Protein 4E73 (pdb70)

Structure (mmCIF, N/CA/C/O backbone):
data_4E73
#
_entry.id   4E73
#
_cell.length_a   62.901
_cell.length_b   79.840
_cell.length_c   85.524
_cell.angle_alpha   90.00
_cell.angle_beta   90.00
_cell.angle_gamma   90.00
#
_symmetry.space_group_name_H-M   'P 21 21 21'
#
loop_
_entity.id
_entity.type
_entity.pdbx_description
1 polymer 'Mitogen-activated protein kinase 8'
2 polymer 'C-Jun-amino-terminal kinase-interacting protein 1'
3 non-polymer 'methyl 3-(4-{[(1R,2S,3S,5S,7s)-5-aminotricyclo[3.3.1.1~3,7~]dec-2-yl]carbamoyl}benzyl)-4-oxo-1-phenyl-1,4-dihydro-1,8-naphthyridine-2-carboxylate'
4 water water
#
loop_
_atom_site.group_PDB
_atom_site.id
_atom_site.type_symbol
_atom_site.label_atom_id
_atom_site.label_alt_id
_atom_site.label_comp_id
_atom_site.label_asym_id
_atom_site.label_entity_id
_atom_site.label_seq_id
_atom_site.pdbx_PDB_ins_code
_atom_site.Cartn_x
_atom_site.Cartn_y
_atom_site.Cartn_z
_atom_site.occupancy
_atom_site.B_iso_or_equiv
_atom_site.auth_seq_id
_atom_site.auth_comp_id
_atom_site.auth_asym_id
_atom_site.auth_atom_id
_atom_site.pdbx_PDB_model_num
ATOM 1 N N . ASN A 1 8 ? 27.694 4.547 11.802 1.00 65.73 8 ASN A N 1
ATOM 2 C CA . ASN A 1 8 ? 27.860 4.240 10.352 1.00 65.39 8 ASN A CA 1
ATOM 3 C C . ASN A 1 8 ? 26.789 3.271 9.855 1.00 62.96 8 ASN A C 1
ATOM 4 O O . ASN A 1 8 ? 26.251 3.438 8.763 1.00 62.54 8 ASN A O 1
ATOM 9 N N . ASN A 1 9 ? 26.488 2.257 10.658 1.00 59.25 9 ASN A N 1
ATOM 10 C CA . ASN A 1 9 ? 25.441 1.299 10.319 1.00 57.30 9 ASN A CA 1
ATOM 11 C C . ASN A 1 9 ? 24.045 1.867 10.590 1.00 54.72 9 ASN A C 1
ATOM 12 O O . ASN A 1 9 ? 23.044 1.340 10.102 1.00 54.51 9 ASN A O 1
ATOM 17 N N . PHE A 1 10 ? 23.993 2.940 11.375 1.00 51.23 10 PHE A N 1
ATOM 18 C CA . PHE A 1 10 ? 22.737 3.567 11.756 1.00 49.09 10 PHE A CA 1
ATOM 19 C C . PHE A 1 10 ? 22.564 4.958 11.145 1.00 47.86 10 PHE A C 1
ATOM 20 O O . PHE A 1 10 ? 23.539 5.630 10.820 1.00 49.36 10 PHE A O 1
ATOM 28 N N . TYR A 1 11 ? 21.314 5.383 10.990 1.00 46.16 11 TYR A N 1
ATOM 29 C CA . TYR A 1 11 ? 21.008 6.777 10.700 1.00 42.83 11 TYR A CA 1
ATOM 30 C C . TYR A 1 11 ? 19.732 7.227 11.435 1.00 44.52 11 TYR A C 1
ATOM 31 O O . TYR A 1 11 ? 18.944 6.400 11.911 1.00 44.24 11 TYR A O 1
ATOM 40 N N . SER A 1 12 ? 19.539 8.542 11.525 1.00 44.56 12 SER A N 1
ATOM 41 C CA . SER A 1 12 ? 18.430 9.115 12.276 1.00 43.15 12 SER A CA 1
ATOM 42 C C . SER A 1 12 ? 17.389 9.770 11.381 1.00 43.06 12 SER A C 1
ATOM 43 O O . SER A 1 12 ? 17.713 10.399 10.382 1.00 43.35 12 SER A O 1
ATOM 46 N N . VAL A 1 13 ? 16.126 9.619 11.751 1.00 42.23 13 VAL A N 1
ATOM 47 C CA . VAL A 1 13 ? 15.058 10.370 11.120 1.00 40.39 13 VAL A CA 1
ATOM 48 C C . VAL A 1 13 ? 14.065 10.834 12.187 1.00 39.84 13 VAL A C 1
ATOM 49 O O . VAL A 1 13 ? 13.743 10.084 13.110 1.00 38.84 13 VAL A O 1
ATOM 53 N N . GLU A 1 14 ? 13.605 12.080 12.065 1.00 38.42 14 GLU A N 1
ATOM 54 C CA . GLU A 1 14 ? 12.663 12.664 13.018 1.00 37.25 14 GLU A CA 1
ATOM 55 C C . GLU A 1 14 ? 11.245 12.246 12.666 1.00 35.62 14 GLU A C 1
ATOM 56 O O . GLU A 1 14 ? 10.803 12.437 11.545 1.00 37.02 14 GLU A O 1
ATOM 62 N N . ILE A 1 15 ? 10.539 11.664 13.627 1.00 34.27 15 ILE A N 1
ATOM 63 C CA . ILE A 1 15 ? 9.142 11.270 13.435 1.00 33.40 15 ILE A CA 1
ATOM 64 C C . ILE A 1 15 ? 8.301 12.026 14.476 1.00 33.22 15 ILE A C 1
ATOM 65 O O . ILE A 1 15 ? 8.261 11.641 15.640 1.00 33.81 15 ILE A O 1
ATOM 70 N N . GLY A 1 16 ? 7.646 13.110 14.068 1.00 34.11 16 GLY A N 1
ATOM 71 C CA . GLY A 1 16 ? 7.117 14.043 15.054 1.00 30.04 16 GLY A CA 1
ATOM 72 C C . GLY A 1 16 ? 8.215 14.483 16.013 1.00 30.61 16 GLY A C 1
ATOM 73 O O . GLY A 1 16 ? 9.323 14.827 15.592 1.00 31.40 16 GLY A O 1
ATOM 74 N N . ASP A 1 17 ? 7.931 14.448 17.307 1.00 29.34 17 ASP A N 1
ATOM 75 C CA . ASP A 1 17 ? 8.930 14.811 18.310 1.00 32.51 17 ASP A CA 1
ATOM 76 C C . ASP A 1 17 ? 9.923 13.707 18.629 1.00 34.95 17 ASP A C 1
ATOM 77 O O . ASP A 1 17 ? 10.823 13.883 19.455 1.00 37.31 17 ASP A O 1
ATOM 82 N N . SER A 1 18 ? 9.764 12.565 17.975 1.00 35.87 18 SER A N 1
ATOM 83 C CA . SER A 1 18 ? 10.613 11.423 18.270 1.00 39.50 18 SER A CA 1
ATOM 84 C C . SER A 1 18 ? 11.735 11.246 17.231 1.00 38.15 18 SER A C 1
ATOM 85 O O . SER A 1 18 ? 11.516 11.396 16.029 1.00 40.24 18 SER A O 1
ATOM 88 N N . THR A 1 19 ? 12.933 10.928 17.698 1.00 37.65 19 THR A N 1
ATOM 89 C CA . THR A 1 19 ? 14.043 10.633 16.798 1.00 36.28 19 THR A CA 1
ATOM 90 C C . THR A 1 19 ? 14.214 9.117 16.656 1.00 35.73 19 THR A C 1
ATOM 91 O O . THR A 1 19 ? 14.522 8.425 17.619 1.00 35.37 19 THR A O 1
ATOM 95 N N . PHE A 1 20 ? 13.995 8.601 15.452 1.00 35.27 20 PHE A N 1
ATOM 96 C CA . PHE A 1 20 ? 14.257 7.193 15.177 1.00 34.44 20 PHE A CA 1
ATOM 97 C C . PHE A 1 20 ? 15.690 7.003 14.660 1.00 34.81 20 PHE A C 1
ATOM 98 O O . PHE A 1 20 ? 16.058 7.534 13.617 1.00 34.47 20 PHE A O 1
ATOM 106 N N . THR A 1 21 ? 16.489 6.243 15.395 1.00 34.70 21 THR A N 1
ATOM 107 C CA . THR A 1 21 ? 17.843 5.922 14.952 1.00 35.08 21 THR A CA 1
ATOM 108 C C . THR A 1 21 ? 17.910 4.430 14.644 1.00 34.72 21 THR A C 1
ATOM 109 O O . THR A 1 21 ? 17.936 3.605 15.553 1.00 32.35 21 THR A O 1
ATOM 113 N N . VAL A 1 22 ? 17.924 4.092 13.359 1.00 34.49 22 VAL A N 1
ATOM 114 C CA . VAL A 1 22 ? 17.754 2.706 12.941 1.00 35.98 22 VAL A CA 1
ATOM 115 C C . VAL A 1 22 ? 18.817 2.204 11.951 1.00 38.58 22 VAL A C 1
ATOM 116 O O . VAL A 1 22 ? 19.522 2.991 11.314 1.00 42.15 22 VAL A O 1
ATOM 120 N N . LEU A 1 23 ? 18.914 0.887 11.823 1.00 38.64 23 LEU A N 1
ATOM 121 C CA . LEU A 1 23 ? 19.824 0.266 10.861 1.00 40.37 23 LEU A CA 1
ATOM 122 C C . LEU A 1 23 ? 19.491 0.739 9.458 1.00 39.43 23 LEU A C 1
ATOM 123 O O . LEU A 1 23 ? 18.316 0.875 9.097 1.00 40.35 23 LEU A O 1
ATOM 128 N N . LYS A 1 24 ? 20.526 0.977 8.661 1.00 39.07 24 LYS A N 1
ATOM 129 C CA . LYS A 1 24 ? 20.344 1.550 7.329 1.00 39.93 24 LYS A CA 1
ATOM 130 C C . LYS A 1 24 ? 19.424 0.756 6.412 1.00 36.00 24 LYS A C 1
ATOM 131 O O . LYS A 1 24 ? 18.817 1.319 5.510 1.00 40.08 24 LYS A O 1
ATOM 137 N N . ARG A 1 25 ? 19.297 -0.543 6.641 1.00 35.78 25 ARG A N 1
ATOM 138 C CA . ARG A 1 25 ? 18.361 -1.349 5.858 1.00 35.89 25 ARG A CA 1
ATOM 139 C C . ARG A 1 25 ? 16.921 -0.802 5.887 1.00 39.40 25 ARG A C 1
ATOM 140 O O . ARG A 1 25 ? 16.135 -1.050 4.965 1.00 41.62 25 ARG A O 1
ATOM 148 N N . TYR A 1 26 ? 16.562 -0.069 6.943 1.00 37.66 26 TYR A N 1
ATOM 149 C CA . TYR A 1 26 ? 15.188 0.418 7.055 1.00 36.86 26 TYR A CA 1
ATOM 150 C C . TYR A 1 26 ? 15.046 1.838 6.552 1.00 36.07 26 TYR A C 1
ATOM 151 O O . TYR A 1 26 ? 15.618 2.773 7.112 1.00 37.02 26 TYR A O 1
ATOM 160 N N . GLN A 1 27 ? 14.265 1.994 5.489 1.00 36.96 27 GLN A N 1
ATOM 161 C CA . GLN A 1 27 ? 14.237 3.244 4.746 1.00 36.20 27 GLN A CA 1
ATOM 162 C C . GLN A 1 27 ? 12.824 3.799 4.652 1.00 36.36 27 GLN A C 1
ATOM 163 O O . GLN A 1 27 ? 11.857 3.041 4.663 1.00 37.11 27 GLN A O 1
ATOM 169 N N . ASN A 1 28 ? 12.708 5.121 4.574 1.00 36.25 28 ASN A N 1
ATOM 170 C CA . ASN A 1 28 ? 11.423 5.755 4.308 1.00 38.94 28 ASN A CA 1
ATOM 171 C C . ASN A 1 28 ? 10.406 5.520 5.414 1.00 37.48 28 ASN A C 1
ATOM 172 O O . ASN A 1 28 ? 9.269 5.148 5.141 1.00 34.66 28 ASN A O 1
ATOM 177 N N .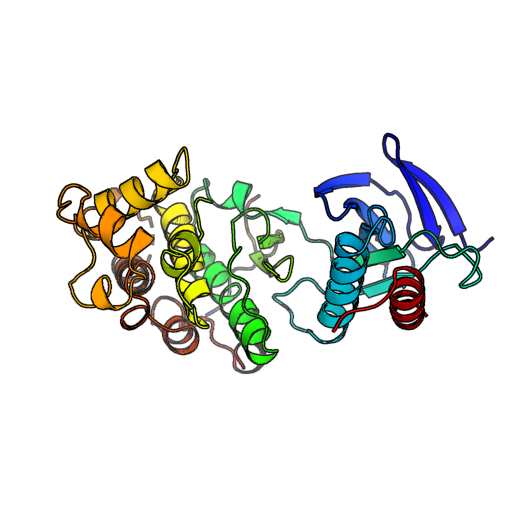 LEU A 1 29 ? 10.813 5.741 6.657 1.00 38.35 29 LEU A N 1
ATOM 178 C CA . LEU A 1 29 ? 9.904 5.549 7.772 1.00 38.79 29 LEU A CA 1
ATOM 179 C C . LEU A 1 29 ? 8.751 6.549 7.708 1.00 39.33 29 LEU A C 1
ATOM 180 O O . LEU A 1 29 ? 8.959 7.762 7.611 1.00 38.30 29 LEU A O 1
ATOM 185 N N . LYS A 1 30 ? 7.533 6.017 7.727 1.00 40.20 30 LYS A N 1
ATOM 186 C CA . LYS A 1 30 ? 6.329 6.823 7.890 1.00 40.63 30 LYS A CA 1
ATOM 187 C C . LYS A 1 30 ? 5.535 6.300 9.093 1.00 39.57 30 LYS A C 1
ATOM 188 O O . LYS A 1 30 ? 5.345 5.091 9.240 1.00 37.46 30 LYS A O 1
ATOM 194 N N . PRO A 1 31 ? 5.065 7.206 9.968 1.00 39.81 31 PRO A N 1
ATOM 195 C CA . PRO A 1 31 ? 4.287 6.792 11.144 1.00 40.67 31 PRO A CA 1
ATOM 196 C C . PRO A 1 31 ? 2.920 6.246 10.730 1.00 40.25 31 PRO A C 1
ATOM 197 O O . PRO A 1 31 ? 2.282 6.791 9.839 1.00 41.95 31 PRO A O 1
ATOM 201 N N . ILE A 1 32 ? 2.483 5.155 11.353 1.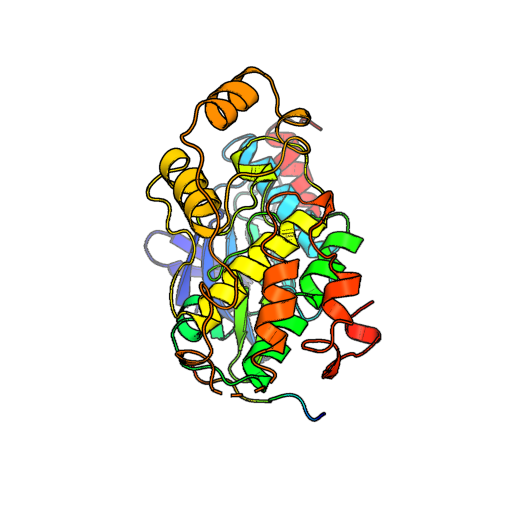00 41.76 32 ILE A N 1
ATOM 202 C CA . ILE A 1 32 ? 1.149 4.616 11.077 1.00 41.78 32 ILE A CA 1
ATOM 203 C C . ILE A 1 32 ? 0.264 4.630 12.315 1.00 44.01 32 ILE A C 1
ATOM 204 O O . ILE A 1 32 ? -0.959 4.534 12.217 1.00 45.69 32 ILE A O 1
ATOM 209 N N . GLY A 1 33 ? 0.880 4.740 13.483 1.00 44.94 33 GLY A N 1
ATOM 210 C CA . GLY A 1 33 ? 0.093 4.884 14.687 1.00 49.66 33 GLY A CA 1
ATOM 211 C C . GLY A 1 33 ? 0.957 4.968 15.922 1.00 53.20 33 GLY A C 1
ATOM 212 O O . GLY A 1 33 ? 2.190 4.941 15.832 1.00 52.37 33 GLY A O 1
ATOM 213 N N . SER A 1 34 ? 0.305 5.066 17.079 1.00 55.59 34 SER A N 1
ATOM 214 C CA . SER A 1 34 ? 1.004 5.096 18.355 1.00 59.78 34 SER A CA 1
ATOM 215 C C . SER A 1 34 ? 0.182 4.453 19.467 1.00 62.78 34 SER A C 1
ATOM 216 O O . SER A 1 34 ? -1.040 4.598 19.514 1.00 63.96 34 SER A O 1
ATOM 219 N N . GLY A 1 35 ? 0.866 3.728 20.348 1.00 64.88 35 GLY A N 1
ATOM 220 C CA . GLY A 1 35 ? 0.260 3.270 21.582 1.00 65.89 35 GLY A CA 1
ATOM 221 C C . GLY A 1 35 ? 1.108 3.746 22.742 1.00 68.43 35 GLY A C 1
ATOM 222 O O . GLY A 1 35 ? 2.058 4.503 22.544 1.00 70.00 35 GLY A O 1
ATOM 223 N N . ALA A 1 36 ? 0.783 3.310 23.954 1.00 69.03 36 ALA A N 1
ATOM 224 C CA . ALA A 1 36 ? 1.558 3.711 25.123 1.00 69.50 36 ALA A CA 1
ATOM 225 C C . ALA A 1 36 ? 2.824 2.862 25.216 1.00 69.61 36 ALA A C 1
ATOM 226 O O . ALA A 1 36 ? 3.728 3.154 26.004 1.00 68.20 36 ALA A O 1
ATOM 228 N N . GLN A 1 37 ? 2.879 1.806 24.409 1.00 68.94 37 GLN A N 1
ATOM 229 C CA . GLN A 1 37 ? 4.078 0.982 24.330 1.00 67.35 37 GLN A CA 1
ATOM 230 C C . GLN A 1 37 ? 5.123 1.688 23.482 1.00 63.79 37 GLN A C 1
ATOM 231 O O . GLN A 1 37 ? 6.316 1.401 23.599 1.00 62.62 37 GLN A O 1
ATOM 237 N N . GLY A 1 38 ? 4.665 2.614 22.639 1.00 59.33 38 GLY A N 1
ATOM 238 C CA . GLY A 1 38 ? 5.574 3.355 21.781 1.00 55.56 38 GLY A CA 1
ATOM 239 C C . GLY A 1 38 ? 5.037 3.726 20.406 1.00 52.82 38 GLY A C 1
ATOM 240 O O . GLY A 1 38 ? 3.864 3.499 20.084 1.00 53.87 38 GLY A O 1
ATOM 241 N N . ILE A 1 39 ? 5.908 4.307 19.586 1.00 50.42 39 ILE A N 1
ATOM 242 C CA . ILE A 1 39 ? 5.528 4.807 18.259 1.00 46.04 39 ILE A CA 1
ATOM 243 C C . ILE A 1 39 ? 5.847 3.768 17.189 1.00 41.43 39 ILE A C 1
ATOM 244 O O . ILE A 1 39 ? 6.837 3.042 17.299 1.00 43.00 39 ILE A O 1
ATOM 249 N N . VAL A 1 40 ? 4.998 3.682 16.171 1.00 38.49 40 VAL A N 1
ATOM 250 C CA . VAL A 1 40 ? 5.159 2.664 15.142 1.00 35.01 40 VAL A CA 1
ATOM 251 C C . VAL A 1 40 ? 5.189 3.278 13.739 1.00 34.73 40 VAL A C 1
ATOM 252 O O . VAL A 1 40 ? 4.270 4.008 13.349 1.00 33.87 40 VAL A O 1
ATOM 256 N N . CYS A 1 41 ? 6.253 2.970 12.996 1.00 30.95 41 CYS A N 1
ATOM 257 C CA . CYS A 1 41 ? 6.412 3.383 11.595 1.00 29.08 41 CYS A CA 1
ATOM 258 C C . CYS A 1 41 ? 6.365 2.189 10.626 1.00 30.07 41 CYS A C 1
ATOM 259 O O . CYS A 1 41 ? 6.834 1.096 10.940 1.00 30.27 41 CYS A O 1
ATOM 262 N N . ALA A 1 42 ? 5.831 2.406 9.430 1.00 31.61 42 ALA A N 1
ATOM 263 C CA . ALA A 1 42 ? 6.117 1.492 8.322 1.00 32.50 42 ALA A CA 1
ATOM 264 C C . ALA A 1 42 ? 7.453 1.915 7.735 1.00 32.60 42 ALA A C 1
ATOM 265 O O . ALA A 1 42 ? 7.747 3.112 7.643 1.00 35.12 42 ALA A O 1
ATOM 267 N N . ALA A 1 43 ? 8.266 0.934 7.368 1.00 32.75 43 ALA A N 1
ATOM 268 C CA . ALA A 1 43 ? 9.535 1.192 6.696 1.00 35.27 43 ALA A CA 1
ATOM 269 C C . ALA A 1 43 ? 9.697 0.157 5.590 1.00 36.45 43 ALA A C 1
ATOM 270 O O . ALA A 1 43 ? 9.084 -0.911 5.628 1.00 35.47 43 ALA A O 1
ATOM 272 N N . TYR A 1 44 ? 10.506 0.482 4.592 1.00 40.86 44 TYR A N 1
ATOM 273 C CA . TYR A 1 44 ? 10.896 -0.519 3.608 1.00 41.86 44 TYR A CA 1
ATOM 274 C C . TYR A 1 44 ? 12.205 -1.121 4.070 1.00 40.22 44 TYR A C 1
ATOM 275 O O . TYR A 1 44 ? 13.174 -0.402 4.321 1.00 40.84 44 TYR A O 1
ATOM 284 N N . ASP A 1 45 ? 12.227 -2.439 4.211 1.00 39.54 45 ASP A N 1
ATOM 285 C CA . ASP A 1 45 ? 13.450 -3.140 4.593 1.00 43.94 45 ASP A CA 1
ATOM 286 C C . ASP A 1 45 ? 14.173 -3.579 3.315 1.00 46.39 45 ASP A C 1
ATOM 287 O O . ASP A 1 45 ? 13.675 -4.438 2.588 1.00 46.24 45 ASP A O 1
ATOM 292 N N . ALA A 1 46 ? 15.339 -2.995 3.049 1.00 47.31 46 ALA A N 1
ATOM 293 C CA . ALA A 1 46 ? 16.030 -3.208 1.773 1.00 51.59 46 ALA A CA 1
ATOM 294 C C . ALA A 1 46 ? 16.570 -4.631 1.632 1.00 53.23 46 ALA A C 1
ATOM 295 O O . ALA A 1 46 ? 16.707 -5.140 0.517 1.00 54.07 46 ALA A O 1
ATOM 297 N N . ILE A 1 47 ? 16.871 -5.267 2.763 1.00 52.89 47 ILE A N 1
ATOM 298 C CA . ILE A 1 47 ? 17.422 -6.613 2.760 1.00 53.49 47 ILE A CA 1
ATOM 299 C C . ILE A 1 47 ? 16.375 -7.713 2.555 1.00 54.81 47 ILE A C 1
ATOM 300 O O . ILE A 1 47 ? 16.655 -8.721 1.913 1.00 57.67 47 ILE A O 1
ATOM 305 N N . LEU A 1 48 ? 15.176 -7.539 3.098 1.00 54.07 48 LEU A N 1
ATOM 306 C CA . LEU A 1 48 ? 14.113 -8.514 2.864 1.00 52.90 48 LEU A CA 1
ATOM 307 C C . LEU A 1 48 ? 13.259 -8.090 1.674 1.00 53.04 48 LEU A C 1
ATOM 308 O O . LEU A 1 48 ? 12.431 -8.857 1.188 1.00 54.53 48 LEU A O 1
ATOM 313 N N . GLU A 1 49 ? 13.449 -6.856 1.223 1.00 53.53 49 GLU A N 1
ATOM 314 C CA . GLU A 1 49 ? 12.710 -6.347 0.076 1.00 54.88 49 GLU A CA 1
ATOM 315 C C . GLU A 1 49 ? 11.206 -6.430 0.324 1.00 53.45 49 GLU A C 1
ATOM 316 O O . GLU A 1 49 ? 10.468 -7.060 -0.432 1.00 54.57 49 GLU A O 1
ATOM 322 N N . ARG A 1 50 ? 10.765 -5.785 1.398 1.00 51.11 50 ARG A N 1
ATOM 323 C CA . ARG A 1 50 ? 9.350 -5.707 1.749 1.00 47.73 50 ARG A CA 1
ATOM 324 C C . ARG A 1 50 ? 9.182 -4.673 2.858 1.00 43.86 50 ARG A C 1
ATOM 325 O O . ARG A 1 50 ? 10.155 -4.254 3.477 1.00 41.48 50 ARG A O 1
ATOM 333 N N . ASN A 1 51 ? 7.946 -4.254 3.091 1.00 43.14 51 ASN A N 1
ATOM 334 C CA . ASN A 1 51 ? 7.659 -3.272 4.121 1.00 42.14 51 ASN A CA 1
ATOM 335 C C . ASN A 1 51 ? 7.554 -3.943 5.481 1.00 42.20 51 ASN A C 1
ATOM 336 O O . ASN A 1 51 ? 7.078 -5.068 5.600 1.00 43.15 51 ASN A O 1
ATOM 341 N N . VAL A 1 52 ? 8.022 -3.251 6.507 1.00 40.69 52 VAL A N 1
ATOM 342 C CA . VAL A 1 52 ? 7.918 -3.760 7.870 1.00 36.06 52 VAL A CA 1
ATOM 343 C C . VAL A 1 52 ? 7.425 -2.658 8.801 1.00 35.49 52 VAL A C 1
ATOM 344 O O . VAL A 1 52 ? 7.433 -1.476 8.433 1.00 33.37 52 VAL A O 1
ATOM 348 N N . ALA A 1 53 ? 6.986 -3.069 9.993 1.00 33.39 53 ALA A N 1
ATOM 349 C CA . ALA A 1 53 ? 6.626 -2.162 11.080 1.00 31.43 53 ALA A CA 1
ATOM 350 C C . ALA A 1 53 ? 7.790 -2.075 12.058 1.00 30.52 53 ALA A C 1
ATOM 351 O O . ALA A 1 53 ? 8.347 -3.092 12.453 1.00 31.30 53 ALA A O 1
ATOM 353 N N . ILE A 1 54 ? 8.160 -0.859 12.441 1.00 30.02 54 ILE A N 1
ATOM 354 C CA . ILE A 1 54 ? 9.230 -0.673 13.410 1.00 29.10 54 ILE A CA 1
ATOM 355 C C . ILE A 1 54 ? 8.683 0.096 14.592 1.00 31.01 54 ILE A C 1
ATOM 356 O O . ILE A 1 54 ? 8.152 1.202 14.448 1.00 32.16 54 ILE A O 1
ATOM 361 N N . LYS A 1 55 ? 8.823 -0.507 15.759 1.00 31.64 55 LYS A N 1
ATOM 362 C CA . LYS A 1 55 ? 8.301 0.041 16.995 1.00 32.94 55 LYS A CA 1
ATOM 363 C C . LYS A 1 55 ? 9.490 0.461 17.861 1.00 31.34 55 LYS A C 1
ATOM 364 O O . LYS A 1 55 ? 10.348 -0.358 18.170 1.00 26.54 55 LYS A O 1
ATOM 370 N N . LYS A 1 56 ? 9.538 1.734 18.241 1.00 30.93 56 LYS A N 1
ATOM 371 C CA . LYS A 1 56 ? 10.507 2.192 19.237 1.00 33.11 56 LYS A CA 1
ATOM 372 C C . LYS A 1 56 ? 9.876 2.148 20.634 1.00 34.92 56 LYS A C 1
ATOM 373 O O . LYS A 1 56 ? 8.851 2.780 20.877 1.00 37.33 56 LYS A O 1
ATOM 379 N N . LEU A 1 57 ? 10.470 1.402 21.559 1.00 37.27 57 LEU A N 1
ATOM 380 C CA . LEU A 1 57 ? 9.834 1.247 22.862 1.00 40.58 57 LEU A CA 1
ATOM 381 C C . LEU A 1 57 ? 9.870 2.537 23.695 1.00 44.33 57 LEU A C 1
ATOM 382 O O . LEU A 1 57 ? 10.902 3.208 23.793 1.00 40.32 57 LEU A O 1
ATOM 387 N N . SER A 1 58 ? 8.727 2.880 24.286 1.00 47.46 58 SER A N 1
ATOM 388 C CA . SER A 1 58 ? 8.627 4.086 25.105 1.00 53.59 58 SER A CA 1
ATOM 389 C C . SER A 1 58 ? 9.279 3.901 26.470 1.00 53.54 58 SER A C 1
ATOM 390 O O . SER A 1 58 ? 8.758 3.179 27.316 1.00 53.75 58 SER A O 1
ATOM 393 N N . ARG A 1 59 ? 10.417 4.562 26.668 1.00 54.97 59 ARG A N 1
ATOM 394 C CA . ARG A 1 59 ? 11.111 4.562 27.949 1.00 57.78 59 ARG A CA 1
ATOM 395 C C . ARG A 1 59 ? 10.995 3.228 28.679 1.00 56.44 59 ARG A C 1
ATOM 396 O O . ARG A 1 59 ? 10.335 3.132 29.713 1.00 56.09 59 ARG A O 1
ATOM 404 N N . PRO A 1 60 ? 11.644 2.180 28.145 1.00 54.93 60 PRO A N 1
ATOM 405 C CA . PRO A 1 60 ? 11.505 0.824 28.684 1.00 53.82 60 PRO A CA 1
ATOM 406 C C . PRO A 1 60 ? 12.012 0.692 30.124 1.00 54.61 60 PRO A C 1
ATOM 407 O O . PRO A 1 60 ? 11.515 -0.135 30.883 1.00 53.25 60 PRO A O 1
ATOM 411 N N . PHE A 1 61 ? 12.998 1.509 30.495 1.00 57.17 61 PHE A N 1
ATOM 412 C CA . PHE A 1 61 ? 13.551 1.472 31.852 1.00 59.92 61 PHE A CA 1
ATOM 413 C C . PHE A 1 61 ? 13.122 2.689 32.663 1.00 61.19 61 PHE A C 1
ATOM 414 O O . PHE A 1 61 ? 13.798 3.079 33.615 1.00 60.86 61 PHE A O 1
ATOM 422 N N . GLN A 1 62 ? 12.009 3.299 32.278 1.00 63.17 62 GLN A N 1
ATOM 423 C CA . GLN A 1 62 ? 11.513 4.457 32.997 1.00 65.24 62 GLN A CA 1
ATOM 424 C C . GLN A 1 62 ? 11.265 4.065 34.450 1.00 65.60 62 GLN A C 1
ATOM 425 O O . GLN A 1 62 ? 11.686 4.757 35.375 1.00 65.51 62 GLN A O 1
ATOM 431 N N . ASN A 1 63 ? 10.591 2.938 34.640 1.00 65.29 63 ASN A N 1
ATOM 432 C CA . ASN A 1 63 ? 10.265 2.452 35.971 1.00 64.76 63 ASN A CA 1
ATOM 433 C C . ASN A 1 63 ? 10.091 0.936 35.936 1.00 64.83 63 ASN A C 1
ATOM 434 O O . ASN A 1 63 ? 10.498 0.279 34.980 1.00 65.30 63 ASN A O 1
ATOM 439 N N . GLN A 1 64 ? 9.482 0.387 36.978 1.00 64.35 64 GLN A N 1
ATOM 440 C CA . GLN A 1 64 ? 9.385 -1.056 37.138 1.00 65.03 64 GLN A CA 1
ATOM 441 C C . GLN A 1 64 ? 8.340 -1.642 36.188 1.00 65.04 64 GLN A C 1
ATOM 442 O O . GLN A 1 64 ? 8.476 -2.772 35.715 1.00 65.18 64 GLN A O 1
ATOM 448 N N . THR A 1 65 ? 7.298 -0.864 35.913 1.00 64.58 65 THR A N 1
ATOM 449 C CA . THR A 1 65 ? 6.201 -1.311 35.057 1.00 64.29 65 THR A CA 1
ATOM 450 C C . THR A 1 65 ? 6.603 -1.367 33.582 1.00 62.12 65 THR A C 1
ATOM 451 O O . THR A 1 65 ? 6.321 -2.345 32.892 1.00 61.37 65 THR A O 1
ATOM 455 N N . HIS A 1 66 ? 7.251 -0.311 33.102 1.00 60.29 66 HIS A N 1
ATOM 456 C CA . HIS A 1 66 ? 7.757 -0.289 31.736 1.00 58.63 66 HIS A CA 1
ATOM 457 C C . HIS A 1 66 ? 8.712 -1.453 31.498 1.00 55.63 66 HIS A C 1
ATOM 458 O O . HIS A 1 66 ? 8.530 -2.235 30.569 1.00 53.71 66 HIS A O 1
ATOM 465 N N . ALA A 1 67 ? 9.725 -1.569 32.345 1.00 54.61 67 ALA A N 1
ATOM 466 C CA . ALA A 1 67 ? 10.762 -2.572 32.134 1.00 55.31 67 ALA A CA 1
ATOM 467 C C . ALA A 1 67 ? 10.142 -3.959 32.103 1.00 55.26 67 ALA A C 1
ATOM 468 O O . ALA A 1 67 ? 10.490 -4.793 31.266 1.00 54.83 67 ALA A O 1
ATOM 470 N N . LYS A 1 68 ? 9.213 -4.195 33.019 1.00 55.54 68 LYS A N 1
ATOM 471 C CA . LYS A 1 68 ? 8.587 -5.500 33.146 1.00 56.79 68 LYS A CA 1
ATOM 472 C C . LYS A 1 68 ? 7.805 -5.810 31.871 1.00 55.05 68 LYS A C 1
ATOM 473 O O . LYS A 1 68 ? 7.812 -6.942 31.388 1.00 54.48 68 LYS A O 1
ATOM 479 N N . ARG A 1 69 ? 7.144 -4.793 31.328 1.00 54.05 69 ARG A N 1
ATOM 480 C CA . ARG A 1 69 ? 6.316 -4.954 30.135 1.00 54.03 69 ARG A CA 1
ATOM 481 C C . ARG A 1 69 ? 7.145 -5.047 28.843 1.00 51.43 69 ARG A C 1
ATOM 482 O O . ARG A 1 69 ? 6.778 -5.761 27.905 1.00 49.60 69 ARG A O 1
ATOM 490 N N . ALA A 1 70 ? 8.254 -4.314 28.795 1.00 46.99 70 ALA A N 1
ATOM 491 C CA . ALA A 1 70 ? 9.165 -4.398 27.666 1.00 44.75 70 ALA A CA 1
ATOM 492 C C . ALA A 1 70 ? 9.757 -5.800 27.615 1.00 43.79 70 ALA A C 1
ATOM 493 O O . ALA A 1 70 ? 9.872 -6.410 26.557 1.00 42.90 70 ALA A O 1
ATOM 495 N N . TYR A 1 71 ? 10.137 -6.308 28.774 1.00 42.59 71 TYR A N 1
ATOM 496 C CA . TYR A 1 71 ? 10.792 -7.597 28.839 1.00 44.14 71 TYR A CA 1
ATOM 497 C C . TYR A 1 71 ? 9.819 -8.693 28.390 1.00 43.54 71 TYR A C 1
ATOM 498 O O . TYR A 1 71 ? 10.171 -9.556 27.597 1.00 43.00 71 TYR A O 1
ATOM 507 N N . ARG A 1 72 ? 8.587 -8.630 28.883 1.00 44.04 72 ARG A N 1
ATOM 508 C CA . ARG A 1 72 ? 7.565 -9.616 28.551 1.00 44.62 72 ARG A CA 1
ATOM 509 C C . ARG A 1 72 ? 7.268 -9.673 27.044 1.00 43.41 72 ARG A C 1
ATOM 510 O O . ARG A 1 72 ? 7.242 -10.749 26.454 1.00 43.89 72 ARG A O 1
ATOM 518 N N . GLU A 1 73 ? 7.049 -8.514 26.431 1.00 42.00 73 GLU A N 1
ATOM 519 C CA . GLU A 1 73 ? 6.809 -8.439 24.997 1.00 43.41 73 GLU A CA 1
ATOM 520 C C . GLU A 1 73 ? 7.958 -9.095 24.215 1.00 42.13 73 GLU A C 1
ATOM 521 O O . GLU A 1 73 ? 7.728 -9.927 23.332 1.00 39.63 73 GLU A O 1
ATOM 527 N N . LEU A 1 74 ? 9.190 -8.722 24.552 1.00 39.90 74 LEU A N 1
ATOM 528 C CA . LEU A 1 74 ? 10.368 -9.280 23.900 1.00 40.59 74 LEU A CA 1
ATOM 529 C C . LEU A 1 74 ? 10.420 -10.803 24.021 1.00 40.23 74 LEU A C 1
ATOM 530 O O . LEU A 1 74 ? 10.644 -11.496 23.033 1.00 39.44 74 LEU A O 1
ATOM 535 N N . VAL A 1 75 ? 10.203 -11.326 25.225 1.00 41.29 75 VAL A N 1
ATOM 536 C CA . VAL A 1 75 ? 10.270 -12.767 25.432 1.00 43.22 75 VAL A CA 1
ATOM 537 C C . VAL A 1 75 ? 9.136 -13.501 24.719 1.00 43.60 75 VAL A C 1
ATOM 538 O O . VAL A 1 75 ? 9.343 -14.569 24.144 1.00 40.88 75 VAL A O 1
ATOM 542 N N . LEU A 1 76 ? 7.935 -12.934 24.757 1.00 43.68 76 LEU A N 1
ATOM 543 C CA . LEU A 1 76 ? 6.800 -13.624 24.170 1.00 45.40 76 LEU A CA 1
ATOM 544 C C . LEU A 1 76 ? 6.900 -13.620 22.651 1.00 46.47 76 LEU A C 1
ATOM 545 O O . LEU A 1 76 ? 6.669 -14.643 22.013 1.00 46.81 76 LEU A O 1
ATOM 550 N N . MET A 1 77 ? 7.274 -12.487 22.069 1.00 47.68 77 MET A N 1
ATOM 551 C CA . MET A 1 77 ? 7.388 -12.414 20.616 1.00 51.18 77 MET A CA 1
ATOM 552 C C . MET A 1 77 ? 8.355 -13.473 20.114 1.00 53.95 77 MET A C 1
ATOM 553 O O . MET A 1 77 ? 8.152 -14.064 19.053 1.00 55.37 77 MET A O 1
ATOM 558 N N . LYS A 1 78 ? 9.408 -13.716 20.885 1.00 55.93 78 LYS A N 1
ATOM 559 C CA . LYS A 1 78 ? 10.465 -14.618 20.449 1.00 55.99 78 LYS A CA 1
ATOM 560 C C . LYS A 1 78 ? 10.031 -16.072 20.457 1.00 54.91 78 LYS A C 1
ATOM 561 O O . LYS A 1 78 ? 10.608 -16.891 19.755 1.00 56.40 78 LYS A O 1
ATOM 567 N N . CYS A 1 79 ? 9.019 -16.393 21.253 1.00 55.25 79 CYS A N 1
ATOM 568 C CA . CYS A 1 79 ? 8.597 -17.781 21.409 1.00 55.73 79 CYS A CA 1
ATOM 569 C C . CYS A 1 79 ? 7.444 -18.141 20.480 1.00 55.41 79 CYS A C 1
ATOM 570 O O . CYS A 1 79 ? 7.436 -19.220 19.888 1.00 57.72 79 CYS A O 1
ATOM 573 N N . VAL A 1 80 ? 6.469 -17.244 20.365 1.00 51.92 80 VAL A N 1
ATOM 574 C CA . VAL A 1 80 ? 5.332 -17.443 19.476 1.00 49.07 80 VAL A CA 1
ATOM 575 C C . VAL A 1 80 ? 5.764 -17.375 18.016 1.00 48.19 80 VAL A C 1
ATOM 576 O O . VAL A 1 80 ? 6.605 -16.564 17.645 1.00 47.40 80 VAL A O 1
ATOM 580 N N . ASN A 1 81 ? 5.183 -18.233 17.190 1.00 47.20 81 ASN A N 1
ATOM 581 C CA . ASN A 1 81 ? 5.467 -18.231 15.767 1.00 45.48 81 ASN A CA 1
ATOM 582 C C . ASN A 1 81 ? 4.328 -18.891 15.003 1.00 44.01 81 ASN A C 1
ATOM 583 O O . ASN A 1 81 ? 4.134 -20.106 15.067 1.00 45.06 81 ASN A O 1
ATOM 588 N N . HIS A 1 82 ? 3.581 -18.083 14.264 1.00 40.63 82 HIS A N 1
ATOM 589 C CA . HIS A 1 82 ? 2.369 -18.559 13.640 1.00 35.52 82 HIS A CA 1
ATOM 590 C C . HIS A 1 82 ? 1.833 -17.500 12.684 1.00 36.64 82 HIS A C 1
ATOM 591 O O . HIS A 1 82 ? 1.926 -16.302 12.959 1.00 36.46 82 HIS A O 1
ATOM 598 N N . LYS A 1 83 ? 1.263 -17.943 11.570 1.00 36.33 83 LYS A N 1
ATOM 599 C CA . LYS A 1 83 ? 0.876 -17.038 10.494 1.00 39.04 83 LYS A CA 1
ATOM 600 C C . LYS A 1 83 ? -0.270 -16.088 10.832 1.00 38.72 83 LYS A C 1
ATOM 601 O O . LYS A 1 83 ? -0.470 -15.097 10.142 1.00 38.12 83 LYS A O 1
ATOM 607 N N . ASN A 1 84 ? -1.022 -16.379 11.888 1.00 36.43 84 ASN A N 1
ATOM 608 C CA . ASN A 1 84 ? -2.098 -15.477 12.277 1.00 35.46 84 ASN A CA 1
ATOM 609 C C . ASN A 1 84 ? -1.759 -14.664 13.528 1.00 34.34 84 ASN A C 1
ATOM 610 O O . ASN A 1 84 ? -2.646 -14.180 14.229 1.00 33.93 84 ASN A O 1
ATOM 615 N N . ILE A 1 85 ? -0.461 -14.516 13.781 1.00 33.20 85 ILE A N 1
ATOM 616 C CA . ILE A 1 85 ? 0.039 -13.648 14.838 1.00 33.60 85 ILE A CA 1
ATOM 617 C C . ILE A 1 85 ? 1.223 -12.830 14.329 1.00 36.05 85 ILE A C 1
ATOM 618 O O . ILE A 1 85 ? 2.160 -13.385 13.760 1.00 33.64 85 ILE A O 1
ATOM 623 N N . ILE A 1 86 ? 1.178 -11.515 14.544 1.00 35.18 86 ILE A N 1
ATOM 624 C CA . ILE A 1 86 ? 2.261 -10.635 14.136 1.00 36.84 86 ILE A CA 1
ATOM 625 C C . ILE A 1 86 ? 3.603 -11.199 14.616 1.00 36.46 86 ILE A C 1
ATOM 626 O O . ILE A 1 86 ? 3.771 -11.537 15.784 1.00 33.68 86 ILE A O 1
ATOM 631 N N . GLY A 1 87 ? 4.551 -11.318 13.695 1.00 37.40 87 GLY A N 1
ATOM 632 C CA . GLY A 1 87 ? 5.796 -11.980 14.024 1.00 34.96 87 GLY A CA 1
ATOM 633 C C . GLY A 1 87 ? 6.939 -11.003 14.183 1.00 37.07 87 GLY A C 1
ATOM 634 O O . GLY A 1 87 ? 6.986 -9.974 13.519 1.00 38.88 87 GLY A O 1
ATOM 635 N N . LEU A 1 88 ? 7.866 -11.340 15.068 1.00 37.27 88 LEU A N 1
ATOM 636 C CA . LEU A 1 88 ? 9.112 -10.611 15.209 1.00 38.65 88 LEU A CA 1
ATOM 637 C C . LEU A 1 88 ? 10.043 -10.887 14.022 1.00 38.66 88 LEU A C 1
ATOM 638 O O . LEU A 1 88 ? 10.225 -12.034 13.622 1.00 39.47 88 LEU A O 1
ATOM 643 N N . LEU A 1 89 ? 10.638 -9.839 13.463 1.00 37.94 89 LEU A N 1
ATOM 644 C C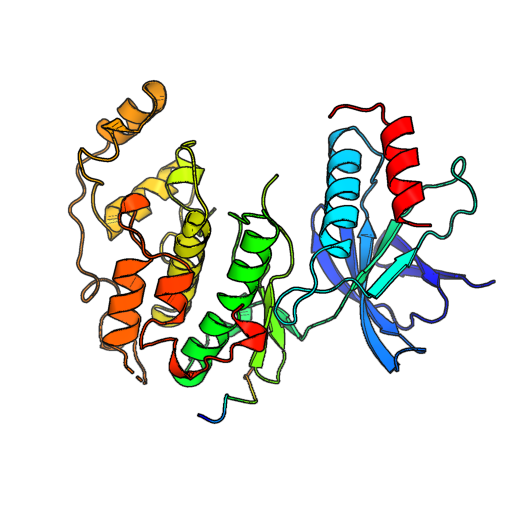A . LEU A 1 89 ? 11.603 -10.014 12.380 1.00 37.68 89 LEU A CA 1
ATOM 645 C C . LEU A 1 89 ? 13.009 -9.714 12.866 1.00 37.40 89 LEU A C 1
ATOM 646 O O . LEU A 1 89 ? 13.968 -10.363 12.456 1.00 38.74 89 LEU A O 1
ATOM 651 N N . ASN A 1 90 ? 13.123 -8.729 13.751 1.00 36.82 90 ASN A N 1
ATOM 652 C CA . ASN A 1 90 ? 14.420 -8.234 14.183 1.00 35.51 90 ASN A CA 1
ATOM 653 C C . ASN A 1 90 ? 14.222 -7.406 15.441 1.00 36.05 90 ASN A C 1
ATOM 654 O O . ASN A 1 90 ? 13.136 -6.877 15.675 1.00 38.07 90 ASN A O 1
ATOM 659 N N . VAL A 1 91 ? 15.268 -7.310 16.252 1.00 34.61 91 VAL A N 1
ATOM 660 C CA . VAL A 1 91 ? 15.300 -6.402 17.388 1.00 34.74 91 VAL A CA 1
ATOM 661 C C . VAL A 1 91 ? 16.719 -5.824 17.458 1.00 36.64 91 VAL A C 1
ATOM 662 O O . VAL A 1 91 ? 17.695 -6.540 17.245 1.00 35.39 91 VAL A O 1
ATOM 666 N N . PHE A 1 92 ? 16.844 -4.540 17.760 1.00 36.48 92 PHE A N 1
ATOM 667 C CA . PHE A 1 92 ? 18.167 -3.946 17.869 1.00 36.79 92 PHE A CA 1
ATOM 668 C C . PHE A 1 92 ? 18.145 -2.708 18.744 1.00 39.22 92 PHE A C 1
ATOM 669 O O . PHE A 1 92 ? 17.072 -2.200 19.115 1.00 37.48 92 PHE A O 1
ATOM 677 N N . THR A 1 93 ? 19.342 -2.231 19.070 1.00 38.84 93 THR A N 1
ATOM 678 C CA . THR A 1 93 ? 19.522 -0.965 19.771 1.00 40.44 93 THR A CA 1
ATOM 679 C C . THR A 1 93 ? 20.717 -0.251 19.151 1.00 42.81 93 THR A C 1
ATOM 680 O O . THR A 1 93 ? 21.675 -0.899 18.735 1.00 41.80 93 THR A O 1
ATOM 684 N N . PRO A 1 94 ? 20.665 1.088 19.056 1.00 43.37 94 PRO A N 1
ATOM 685 C CA . PRO A 1 94 ? 21.817 1.839 18.540 1.00 45.06 94 PRO A CA 1
ATOM 686 C C . PRO A 1 94 ? 22.929 2.033 19.562 1.00 47.10 94 PRO A C 1
ATOM 687 O O . PRO A 1 94 ? 24.044 2.395 19.196 1.00 50.48 94 PRO A O 1
ATOM 691 N N . GLN A 1 95 ? 22.632 1.796 20.838 1.00 46.95 95 GLN A N 1
ATOM 692 C CA . GLN A 1 95 ? 23.631 1.958 21.889 1.00 49.01 95 GLN A CA 1
ATOM 693 C C . GLN A 1 95 ? 24.539 0.736 22.017 1.00 52.45 95 GLN A C 1
ATOM 694 O O . GLN A 1 95 ? 24.128 -0.397 21.745 1.00 51.17 95 GLN A O 1
ATOM 700 N N . LYS A 1 96 ? 25.779 0.978 22.440 1.00 56.69 96 LYS A N 1
ATOM 701 C CA . LYS A 1 96 ? 26.860 0.014 22.250 1.00 59.08 96 LYS A CA 1
ATOM 702 C C . LYS A 1 96 ? 27.220 -0.756 23.511 1.00 59.27 96 LYS A C 1
ATOM 703 O O . LYS A 1 96 ? 27.997 -1.696 23.457 1.00 61.34 96 LYS A O 1
ATOM 709 N N . SER A 1 97 ? 26.667 -0.358 24.650 1.00 59.91 97 SER A N 1
ATOM 710 C CA . SER A 1 97 ? 26.974 -1.042 25.902 1.00 60.62 97 SER A CA 1
ATOM 711 C C . SER A 1 97 ? 25.799 -0.962 26.865 1.00 60.71 97 SER A C 1
ATOM 712 O O . SER A 1 97 ? 24.940 -0.089 26.730 1.00 62.50 97 SER A O 1
ATOM 715 N N . LEU A 1 98 ? 25.764 -1.866 27.837 1.00 59.19 98 LEU A N 1
ATOM 716 C CA . LEU A 1 98 ? 24.714 -1.855 28.850 1.00 61.05 98 LEU A CA 1
ATOM 717 C C . LEU A 1 98 ? 24.640 -0.501 29.547 1.00 61.88 98 LEU A C 1
ATOM 718 O O . LEU A 1 98 ? 23.588 -0.102 30.051 1.00 62.26 98 LEU A O 1
ATOM 723 N N . GLU A 1 99 ? 25.766 0.202 29.571 1.00 63.64 99 GLU A N 1
ATOM 724 C CA . GLU A 1 99 ? 25.856 1.474 30.270 1.00 64.20 99 GLU A CA 1
ATOM 725 C C . GLU A 1 99 ? 25.062 2.541 29.525 1.00 63.52 99 GLU A C 1
ATOM 726 O O . GLU A 1 99 ? 24.233 3.237 30.113 1.00 62.47 99 GLU A O 1
ATOM 732 N N . GLU A 1 100 ? 25.313 2.654 28.226 1.00 62.41 100 GLU A N 1
ATOM 733 C CA . GLU A 1 100 ? 24.627 3.636 27.400 1.00 61.94 100 GLU A CA 1
ATOM 734 C C . GLU A 1 100 ? 23.236 3.173 26.953 1.00 59.01 100 GLU A C 1
ATOM 735 O O . GLU A 1 100 ? 22.410 3.993 26.555 1.00 58.83 100 GLU A O 1
ATOM 741 N N . PHE A 1 101 ? 22.986 1.866 27.019 1.00 55.71 101 PHE A N 1
ATOM 742 C CA . PHE A 1 101 ? 21.713 1.278 26.588 1.00 52.97 101 PHE A CA 1
ATOM 743 C C . PHE A 1 101 ? 20.532 2.186 26.940 1.00 52.62 101 PHE A C 1
ATOM 744 O O . PHE A 1 101 ? 20.263 2.438 28.114 1.00 52.82 101 PHE A O 1
ATOM 752 N N . GLN A 1 102 ? 19.839 2.677 25.912 1.00 51.67 102 GLN A N 1
ATOM 753 C CA . GLN A 1 102 ? 18.639 3.501 26.093 1.00 52.26 102 GLN A CA 1
ATOM 754 C C . GLN A 1 102 ? 17.423 2.927 25.358 1.00 48.94 102 GLN A C 1
ATOM 755 O O . GLN A 1 102 ? 16.384 2.682 25.971 1.00 49.27 102 GLN A O 1
ATOM 761 N N . ASP A 1 103 ? 17.569 2.715 24.049 1.00 43.80 103 ASP A N 1
ATOM 762 C CA . ASP A 1 103 ? 16.435 2.465 23.158 1.00 41.87 103 ASP A CA 1
ATOM 763 C C . ASP A 1 103 ? 16.369 1.042 22.617 1.00 40.25 103 ASP A C 1
ATOM 764 O O . ASP A 1 103 ? 17.390 0.470 22.210 1.00 38.51 103 ASP A O 1
ATOM 769 N N . VAL A 1 104 ? 15.161 0.482 22.593 1.00 36.24 104 VAL A N 1
ATOM 770 C CA . VAL A 1 104 ? 14.920 -0.800 21.933 1.00 34.52 104 VAL A CA 1
ATOM 771 C C . VAL A 1 104 ? 13.974 -0.621 20.752 1.00 34.99 104 VAL A C 1
ATOM 772 O O . VAL A 1 104 ? 12.890 -0.036 20.879 1.00 35.12 104 VAL A O 1
ATOM 776 N N . TYR A 1 105 ? 14.387 -1.129 19.603 1.00 30.51 105 TYR A N 1
ATOM 777 C CA . TYR A 1 105 ? 13.545 -1.138 18.420 1.00 31.41 105 TYR A CA 1
ATOM 778 C C . TYR A 1 105 ? 13.122 -2.563 18.113 1.00 30.97 105 TYR A C 1
ATOM 779 O O . TYR A 1 105 ? 13.941 -3.487 18.124 1.00 31.48 105 TYR A O 1
ATOM 788 N N . ILE A 1 106 ? 11.833 -2.743 17.860 1.00 27.76 106 ILE A N 1
ATOM 789 C CA . ILE A 1 106 ? 11.323 -4.052 17.495 1.00 27.93 106 ILE A CA 1
ATOM 790 C C . ILE A 1 106 ? 10.790 -3.951 16.074 1.00 29.59 106 ILE A C 1
ATOM 791 O O . ILE A 1 106 ? 9.955 -3.096 15.771 1.00 29.59 106 ILE A O 1
ATOM 796 N N . VAL A 1 107 ? 11.287 -4.816 15.201 1.00 30.11 107 VAL A N 1
ATOM 797 C CA . VAL A 1 107 ? 10.859 -4.817 13.811 1.00 29.55 107 VAL A CA 1
ATOM 798 C C . VAL A 1 107 ? 9.900 -5.984 13.592 1.00 29.59 107 VAL A C 1
ATOM 799 O O . VAL A 1 107 ? 10.199 -7.110 13.968 1.00 28.56 107 VAL A O 1
ATOM 803 N N . MET A 1 108 ? 8.755 -5.695 12.979 1.00 30.66 108 MET A N 1
ATOM 804 C CA . MET A 1 108 ? 7.653 -6.640 12.873 1.00 31.21 108 MET A CA 1
ATOM 805 C C . MET A 1 108 ? 7.065 -6.689 11.473 1.00 31.32 108 MET A C 1
ATOM 806 O O . MET A 1 108 ? 7.281 -5.793 10.654 1.00 29.16 108 MET A O 1
ATOM 811 N N . GLU A 1 109 ? 6.266 -7.719 11.227 1.00 32.30 109 GLU A N 1
ATOM 812 C CA . GLU A 1 109 ? 5.500 -7.794 9.990 1.00 34.89 109 GLU A CA 1
ATOM 813 C C . GLU A 1 109 ? 4.516 -6.633 9.914 1.00 35.35 109 GLU A C 1
ATOM 814 O O . GLU A 1 109 ? 3.977 -6.173 10.935 1.00 33.80 109 GLU A O 1
ATOM 820 N N . LEU A 1 110 ? 4.289 -6.157 8.697 1.00 35.54 110 LEU A N 1
ATOM 821 C CA . LEU A 1 110 ? 3.360 -5.060 8.460 1.00 37.46 110 LEU A CA 1
ATOM 822 C C . LEU A 1 110 ? 2.148 -5.535 7.666 1.00 38.98 110 LEU A C 1
ATOM 823 O O . LEU A 1 110 ? 2.281 -6.208 6.643 1.00 37.71 110 LEU A O 1
ATOM 828 N N . MET A 1 111 ? 0.960 -5.191 8.143 1.00 39.42 111 MET A N 1
ATOM 829 C CA . MET A 1 111 ? -0.253 -5.512 7.407 1.00 42.18 111 MET A CA 1
ATOM 830 C C . MET A 1 111 ? -0.780 -4.231 6.742 1.00 42.86 111 MET A C 1
ATOM 831 O O . MET A 1 111 ? -0.012 -3.289 6.545 1.00 42.99 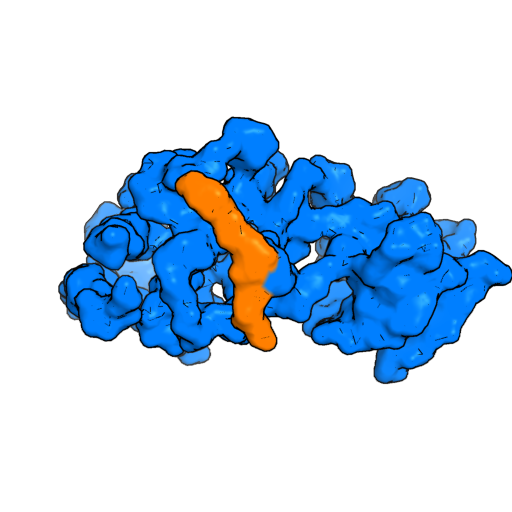111 MET A O 1
ATOM 836 N N . ASP A 1 112 ? -2.064 -4.194 6.385 1.00 41.87 112 ASP A N 1
ATOM 837 C CA . ASP A 1 112 ? -2.605 -3.071 5.611 1.00 41.33 112 ASP A CA 1
ATOM 838 C C . ASP A 1 112 ? -3.567 -2.174 6.387 1.00 42.40 112 ASP A C 1
ATOM 839 O O . ASP A 1 112 ? -3.627 -0.968 6.155 1.00 45.00 112 ASP A O 1
ATOM 844 N N . ALA A 1 113 ? -4.321 -2.760 7.310 1.00 42.94 113 ALA A N 1
ATOM 845 C CA . ALA A 1 113 ? -5.326 -2.018 8.062 1.00 39.74 113 ALA A CA 1
ATOM 846 C C . ALA A 1 113 ? -5.698 -2.805 9.310 1.00 39.17 113 ALA A C 1
ATOM 847 O O . ALA A 1 113 ? -5.455 -4.003 9.378 1.00 38.41 113 ALA A O 1
ATOM 849 N N . ASN A 1 114 ? -6.277 -2.135 10.302 1.00 41.14 114 ASN A N 1
ATOM 850 C CA . ASN A 1 114 ? -6.885 -2.858 11.405 1.00 43.56 114 ASN A CA 1
ATOM 851 C C . ASN A 1 114 ? -8.315 -3.222 11.030 1.00 46.09 114 ASN A C 1
ATOM 852 O O . ASN A 1 114 ? -8.770 -2.928 9.932 1.00 45.42 114 ASN A O 1
ATOM 857 N N . LEU A 1 115 ? -9.021 -3.873 11.941 1.00 49.55 115 LEU A N 1
ATOM 858 C CA . LEU A 1 115 ? -10.286 -4.493 11.591 1.00 52.26 115 LEU A CA 1
ATOM 859 C C . LEU A 1 115 ? -11.446 -3.496 11.701 1.00 54.16 115 LEU A C 1
ATOM 860 O O . LEU A 1 115 ? -12.536 -3.751 11.202 1.00 52.41 115 LEU A O 1
ATOM 865 N N . CYS A 1 116 ? -11.198 -2.357 12.341 1.00 57.82 116 CYS A N 1
ATOM 866 C CA . CYS A 1 116 ? -12.221 -1.328 12.505 1.00 62.58 116 CYS A CA 1
ATOM 867 C C . CYS A 1 116 ? -12.812 -0.909 11.165 1.00 66.87 116 CYS A C 1
ATOM 868 O O . CYS A 1 116 ? -14.017 -0.671 11.049 1.00 67.07 116 CYS A O 1
ATOM 871 N N . GLN A 1 117 ? -11.956 -0.804 10.156 1.00 71.67 117 GLN A N 1
ATOM 872 C CA . GLN A 1 117 ? -12.367 -0.209 8.895 1.00 77.71 117 GLN A CA 1
ATOM 873 C C . GLN A 1 117 ? -12.928 -1.253 7.944 1.00 78.82 117 GLN A C 1
ATOM 874 O O . GLN A 1 117 ? -13.366 -0.927 6.844 1.00 80.03 117 GLN A O 1
ATOM 880 N N . VAL A 1 118 ? -12.913 -2.509 8.373 1.00 80.89 118 VAL A N 1
ATOM 881 C CA . VAL A 1 118 ? -13.489 -3.596 7.591 1.00 82.93 118 VAL A CA 1
ATOM 882 C C . VAL A 1 118 ? -14.785 -4.077 8.233 1.00 85.23 118 VAL A C 1
ATOM 883 O O . VAL A 1 118 ? -15.605 -4.740 7.595 1.00 84.86 118 VAL A O 1
ATOM 887 N N . ILE A 1 119 ? -14.966 -3.727 9.501 1.00 87.46 119 ILE A N 1
ATOM 888 C CA . ILE A 1 119 ? -16.015 -4.320 10.316 1.00 90.36 119 ILE A CA 1
ATOM 889 C C . ILE A 1 119 ? -17.369 -3.673 10.032 1.00 92.68 119 ILE A C 1
ATOM 890 O O . ILE A 1 119 ? -18.415 -4.316 10.152 1.00 93.42 119 ILE A O 1
ATOM 895 N N . GLN A 1 120 ? -17.348 -2.402 9.646 1.00 94.48 120 GLN A N 1
ATOM 896 C CA . GLN A 1 120 ? -18.582 -1.665 9.410 1.00 96.22 120 GLN A CA 1
ATOM 897 C C . GLN A 1 120 ? -19.094 -1.860 7.987 1.00 96.78 120 GLN A C 1
ATOM 898 O O . GLN A 1 120 ? -20.289 -1.715 7.727 1.00 96.96 120 GLN A O 1
ATOM 904 N N . MET A 1 121 ? -18.191 -2.192 7.068 1.00 97.30 121 MET A N 1
ATOM 905 C CA . MET A 1 121 ? -18.577 -2.439 5.684 1.00 97.65 121 MET A CA 1
ATOM 906 C C . MET A 1 121 ? -19.393 -3.720 5.584 1.00 97.23 121 MET A C 1
ATOM 907 O O . MET A 1 121 ? -19.610 -4.408 6.581 1.00 97.41 121 MET A O 1
ATOM 912 N N . GLU A 1 122 ? -19.849 -4.033 4.377 1.00 96.93 122 GLU A N 1
ATOM 913 C CA . GLU A 1 122 ? -20.687 -5.204 4.158 1.00 96.05 122 GLU A CA 1
ATOM 914 C C . GLU A 1 122 ? -19.829 -6.413 3.818 1.00 94.57 122 GLU A C 1
ATOM 915 O O . GLU A 1 122 ? -19.199 -6.465 2.763 1.00 94.98 122 GLU A O 1
ATOM 921 N N . LEU A 1 123 ? -19.806 -7.383 4.724 1.00 92.77 123 LEU A N 1
ATOM 922 C CA . LEU A 1 123 ? -19.018 -8.590 4.531 1.00 90.76 123 LEU A CA 1
ATOM 923 C C . LEU A 1 123 ? -19.922 -9.762 4.185 1.00 89.31 123 LEU A C 1
ATOM 924 O O . LEU A 1 123 ? -20.949 -9.978 4.829 1.00 89.00 123 LEU A O 1
ATOM 929 N N . ASP A 1 124 ? -19.537 -10.519 3.167 1.00 87.49 124 ASP A N 1
ATOM 930 C CA . ASP A 1 124 ? -20.248 -11.743 2.838 1.00 86.60 124 ASP A CA 1
ATOM 931 C C . ASP A 1 124 ? -19.950 -12.784 3.907 1.00 86.67 124 ASP A C 1
ATOM 932 O O . ASP A 1 124 ? -19.186 -12.526 4.833 1.00 86.78 124 ASP A O 1
ATOM 937 N N . HIS A 1 125 ? -20.557 -13.957 3.776 1.00 87.23 125 HIS A N 1
ATOM 938 C CA . HIS A 1 125 ? -20.336 -15.037 4.728 1.00 87.58 125 HIS A CA 1
ATOM 939 C C . HIS A 1 125 ? -18.942 -15.644 4.598 1.00 86.89 125 HIS A C 1
ATOM 940 O O . HIS A 1 125 ? -18.329 -16.020 5.598 1.00 86.87 125 HIS A O 1
ATOM 947 N N . GLU A 1 126 ? -18.442 -15.734 3.370 1.00 85.27 126 GLU A N 1
ATOM 948 C CA . GLU A 1 126 ? -17.164 -16.391 3.120 1.00 83.94 126 GLU A CA 1
ATOM 949 C C . GLU A 1 126 ? -15.989 -15.592 3.696 1.00 82.29 126 GLU A C 1
ATOM 950 O O . GLU A 1 126 ? -15.055 -16.164 4.258 1.00 82.40 126 GLU A O 1
ATOM 956 N N . ARG A 1 127 ? -16.039 -14.271 3.564 1.00 79.22 127 ARG A N 1
ATOM 957 C CA . ARG A 1 127 ? -14.993 -13.423 4.119 1.00 76.43 127 ARG A CA 1
ATOM 958 C C . ARG A 1 127 ? -15.188 -13.224 5.616 1.00 74.72 127 ARG A C 1
ATOM 959 O O . ARG A 1 127 ? -14.225 -13.051 6.362 1.00 73.93 127 ARG A O 1
ATOM 967 N N . MET A 1 128 ? -16.443 -13.256 6.044 1.00 72.14 128 MET A N 1
ATOM 968 C CA . MET A 1 128 ? -16.784 -13.161 7.455 1.00 70.70 128 MET A CA 1
ATOM 969 C C . MET A 1 128 ? -16.260 -14.392 8.188 1.00 68.84 128 MET A C 1
ATOM 970 O O . MET A 1 128 ? -15.611 -14.285 9.231 1.00 68.90 128 MET A O 1
ATOM 975 N N . SER A 1 129 ? -16.540 -15.560 7.620 1.00 65.32 129 SER A N 1
ATOM 976 C CA . SER A 1 129 ? -16.199 -16.838 8.235 1.00 61.48 129 SER A CA 1
ATOM 977 C C . SER A 1 129 ? -14.694 -17.089 8.256 1.00 58.60 129 SER A C 1
ATOM 978 O O . SER A 1 129 ? -14.158 -17.626 9.226 1.00 56.33 129 SER A O 1
ATOM 981 N N . TYR A 1 130 ? -14.020 -16.696 7.182 1.00 55.59 130 TYR A N 1
ATOM 982 C CA . TYR A 1 130 ? -12.609 -17.013 7.002 1.00 53.48 130 TYR A CA 1
ATOM 983 C C . TYR A 1 130 ? -11.691 -16.096 7.817 1.00 50.82 130 TYR A C 1
ATOM 984 O O . TYR A 1 130 ? -10.594 -16.488 8.207 1.00 50.11 130 TYR A O 1
ATOM 993 N N . LEU A 1 131 ? -12.139 -14.874 8.068 1.00 49.86 131 LEU A N 1
ATOM 994 C CA . LEU A 1 131 ? -11.412 -13.998 8.970 1.00 49.67 131 LEU A CA 1
ATOM 995 C C . LEU A 1 131 ? -11.547 -14.527 10.397 1.00 48.56 131 LEU A C 1
ATOM 996 O O . LEU A 1 131 ? -10.572 -14.542 11.151 1.00 48.29 131 LEU A O 1
ATOM 1001 N N . LEU A 1 132 ? -12.752 -14.972 10.754 1.00 47.54 132 LEU A N 1
ATOM 1002 C CA . LEU A 1 132 ? -13.002 -15.533 12.079 1.00 45.84 132 LEU A CA 1
ATOM 1003 C C . LEU A 1 132 ? -12.219 -16.827 12.277 1.00 43.55 132 LEU A C 1
ATOM 1004 O O . LEU A 1 132 ? -11.742 -17.109 13.373 1.00 43.86 132 LEU A O 1
ATOM 1009 N N . TYR A 1 133 ? -12.076 -17.607 11.215 1.00 39.75 133 TYR A N 1
ATOM 1010 C CA . TYR A 1 133 ? -11.281 -18.817 11.295 1.00 38.76 133 TYR A CA 1
ATOM 1011 C C . TYR A 1 133 ? -9.831 -18.451 11.623 1.00 39.25 133 TYR A C 1
ATOM 1012 O O . TYR A 1 133 ? -9.237 -19.018 12.541 1.00 40.68 133 TYR A O 1
ATOM 1021 N N . GLN A 1 134 ? -9.267 -17.500 10.883 1.00 37.65 134 GLN A N 1
ATOM 1022 C CA . GLN A 1 134 ? -7.887 -17.096 11.121 1.00 38.52 134 GLN A CA 1
ATOM 1023 C C . GLN A 1 134 ? -7.716 -16.541 12.539 1.00 36.25 134 GLN A C 1
ATOM 1024 O O . GLN A 1 134 ? -6.732 -16.833 13.198 1.00 34.84 134 GLN A O 1
ATOM 1030 N N A MET A 1 135 ? -8.694 -15.769 13.003 0.50 37.34 135 MET A N 1
ATOM 1031 N N B MET A 1 135 ? -8.682 -15.754 13.009 0.50 37.28 135 MET A N 1
ATOM 1032 C CA A MET A 1 135 ? -8.667 -15.220 14.356 0.50 37.79 135 MET A CA 1
ATOM 1033 C CA B MET A 1 135 ? -8.640 -15.232 14.376 0.50 37.73 135 MET A CA 1
ATOM 1034 C C A MET A 1 135 ? -8.596 -16.354 15.383 0.50 37.82 135 MET A C 1
ATOM 1035 C C B MET A 1 135 ? -8.560 -16.384 15.373 0.50 37.75 135 MET A C 1
ATOM 1036 O O A MET A 1 135 ? -7.800 -16.305 16.330 0.50 37.43 135 MET A O 1
ATOM 1037 O O B MET A 1 135 ? -7.731 -16.374 16.293 0.50 37.13 135 MET A O 1
ATOM 1046 N N . LEU A 1 136 ? -9.426 -17.376 15.175 1.00 36.47 136 LEU A N 1
ATOM 1047 C CA . LEU A 1 136 ? -9.474 -18.548 16.045 1.00 36.45 136 LEU A CA 1
ATOM 1048 C C . LEU A 1 136 ? -8.165 -19.336 16.016 1.00 35.15 136 LEU A C 1
ATOM 1049 O O . LEU A 1 136 ? -7.714 -19.822 17.047 1.00 32.43 136 LEU A O 1
ATOM 1054 N N . CYS A 1 137 ? -7.560 -19.457 14.834 1.00 33.73 137 CYS A N 1
ATOM 1055 C CA . CYS A 1 137 ? -6.253 -20.117 14.716 1.00 33.42 137 CYS A CA 1
ATOM 1056 C C . CYS A 1 137 ? -5.180 -19.380 15.517 1.00 31.44 137 CYS A C 1
ATOM 1057 O O . CYS A 1 137 ? -4.376 -20.000 16.204 1.00 31.28 137 CYS A O 1
ATOM 1060 N N . GLY A 1 138 ? -5.177 -18.051 15.424 1.00 31.31 138 GLY A N 1
ATOM 1061 C CA . GLY A 1 138 ? -4.198 -17.268 16.149 1.00 30.67 138 GLY A CA 1
ATOM 1062 C C . GLY A 1 138 ? -4.434 -17.386 17.639 1.00 29.54 138 GLY A C 1
ATOM 1063 O O . GLY A 1 138 ? -3.486 -17.476 18.413 1.00 29.12 138 GLY A O 1
ATOM 1064 N N . ILE A 1 139 ? -5.703 -17.413 18.038 1.00 29.84 139 ILE A N 1
ATOM 1065 C CA . ILE A 1 139 ? -6.035 -17.476 19.450 1.00 29.81 139 ILE A CA 1
ATOM 1066 C C . ILE A 1 139 ? -5.604 -18.822 20.007 1.00 30.31 139 ILE A C 1
ATOM 1067 O O . ILE A 1 139 ? -4.993 -18.883 21.072 1.00 28.74 139 ILE A O 1
ATOM 1072 N N . LYS A 1 140 ? -5.899 -19.896 19.275 1.00 30.70 140 LYS A N 1
ATOM 1073 C CA . LYS A 1 140 ? -5.548 -21.240 19.728 1.00 30.91 140 LYS A CA 1
ATOM 1074 C C . LYS A 1 140 ? -4.043 -21.365 19.951 1.00 31.80 140 LYS A C 1
ATOM 1075 O O . LYS A 1 140 ? -3.601 -21.937 20.947 1.00 30.80 140 LYS A O 1
ATOM 1081 N N . HIS A 1 141 ? -3.257 -20.811 19.031 1.00 30.11 141 HIS A N 1
ATOM 1082 C CA . HIS A 1 141 ? -1.816 -20.863 19.175 1.00 30.32 141 HIS A CA 1
ATOM 1083 C C . HIS A 1 141 ? -1.331 -20.083 20.399 1.00 30.29 141 HIS A C 1
ATOM 1084 O O . HIS A 1 141 ? -0.428 -20.536 21.111 1.00 26.74 141 HIS A O 1
ATOM 1091 N N . LEU A 1 142 ? -1.918 -18.907 20.638 1.00 31.21 142 LEU A N 1
ATOM 1092 C CA . LEU A 1 142 ? -1.557 -18.119 21.817 1.00 31.96 142 LEU A CA 1
ATOM 1093 C C . LEU A 1 142 ? -1.821 -18.943 23.073 1.00 31.14 142 LEU A C 1
ATOM 1094 O O . LEU A 1 142 ? -0.976 -19.029 23.970 1.00 30.33 142 LEU A O 1
ATOM 1099 N N . HIS A 1 143 ? -2.989 -19.573 23.121 1.00 31.53 143 HIS A N 1
ATOM 1100 C CA . HIS A 1 143 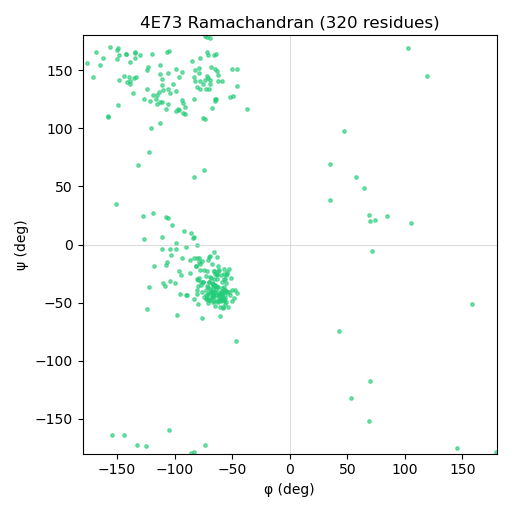? -3.363 -20.383 24.278 1.00 32.81 143 HIS A CA 1
ATOM 1101 C C . HIS A 1 143 ? -2.388 -21.548 24.500 1.00 34.64 143 HIS A C 1
ATOM 1102 O O . HIS A 1 143 ? -1.996 -21.830 25.630 1.00 35.50 143 HIS A O 1
ATOM 1109 N N . SER A 1 144 ? -1.991 -22.220 23.426 1.00 36.00 144 SER A N 1
ATOM 1110 C CA . SER A 1 144 ? -1.047 -23.333 23.548 1.00 38.29 144 SER A CA 1
ATOM 1111 C C . SER A 1 144 ? 0.270 -22.888 24.178 1.00 38.21 144 SER A C 1
ATOM 1112 O O . SER A 1 144 ? 0.918 -23.656 24.880 1.00 39.20 144 SER A O 1
ATOM 1115 N N . ALA A 1 145 ? 0.650 -21.640 23.925 1.00 36.64 145 ALA A N 1
ATOM 1116 C CA . ALA A 1 145 ? 1.840 -21.055 24.521 1.00 37.63 145 ALA A CA 1
ATOM 1117 C C . ALA A 1 145 ? 1.544 -20.460 25.902 1.00 40.02 145 ALA A C 1
ATOM 1118 O O . ALA A 1 145 ? 2.376 -19.745 26.460 1.00 39.42 145 ALA A O 1
ATOM 1120 N N . GLY A 1 146 ? 0.352 -20.735 26.433 1.00 38.87 146 GLY A N 1
ATOM 1121 C CA . GLY A 1 146 ? 0.008 -20.265 27.763 1.00 38.70 146 GLY A CA 1
ATOM 1122 C C . GLY A 1 146 ? -0.290 -18.779 27.840 1.00 38.16 146 GLY A C 1
ATOM 1123 O O . GLY A 1 146 ? -0.216 -18.182 28.906 1.00 40.81 146 GLY A O 1
ATOM 1124 N N . ILE A 1 147 ? -0.631 -18.181 26.707 1.00 37.80 147 ILE A N 1
ATOM 1125 C CA . ILE A 1 147 ? -0.945 -16.759 26.644 1.00 36.23 147 ILE A CA 1
ATOM 1126 C C . ILE A 1 147 ? -2.456 -16.592 26.439 1.00 36.85 147 ILE A C 1
ATOM 1127 O O . ILE A 1 147 ? -3.003 -17.004 25.410 1.00 34.16 147 ILE A O 1
ATOM 1132 N N . ILE A 1 148 ? -3.131 -15.981 27.406 1.00 33.20 148 ILE A N 1
ATOM 1133 C CA . ILE A 1 148 ? -4.552 -15.737 27.253 1.00 34.16 148 ILE A CA 1
ATOM 1134 C C . ILE A 1 148 ? -4.792 -14.232 27.151 1.00 34.08 148 ILE A C 1
ATOM 1135 O O . ILE A 1 148 ? -4.410 -13.473 28.026 1.00 35.43 148 ILE A O 1
ATOM 1140 N N . HIS A 1 149 ? -5.418 -13.811 26.063 1.00 35.44 149 HIS A N 1
ATOM 1141 C CA . HIS A 1 149 ? -5.327 -12.424 25.627 1.00 37.26 149 HIS A CA 1
ATOM 1142 C C . HIS A 1 149 ? -6.204 -11.497 26.483 1.00 39.76 149 HIS A C 1
ATOM 1143 O O . HIS A 1 149 ? -5.685 -10.605 27.158 1.00 39.51 149 HIS A O 1
ATOM 1150 N N . ARG A 1 150 ? -7.520 -11.713 26.446 1.00 39.30 150 ARG A N 1
ATOM 1151 C CA . ARG A 1 150 ? -8.477 -10.916 27.221 1.00 42.83 150 ARG A CA 1
ATOM 1152 C C . ARG A 1 150 ? -8.696 -9.481 26.757 1.00 43.32 150 ARG A C 1
ATOM 1153 O O . ARG A 1 150 ? -9.542 -8.782 27.303 1.00 46.37 150 ARG A O 1
ATOM 1161 N N . ASP A 1 151 ? -7.938 -9.023 25.772 1.00 44.90 151 ASP A N 1
ATOM 1162 C CA . ASP A 1 151 ? -8.105 -7.654 25.304 1.00 43.53 151 ASP A CA 1
ATOM 1163 C C . ASP A 1 151 ? -8.315 -7.592 23.796 1.00 42.84 151 ASP A C 1
ATOM 1164 O O . ASP A 1 151 ? -8.042 -6.572 23.175 1.00 43.54 151 ASP A O 1
ATOM 1169 N N . LEU A 1 152 ? -8.806 -8.677 23.206 1.00 41.83 152 LEU A N 1
ATOM 1170 C CA . LEU A 1 152 ? -9.020 -8.713 21.757 1.00 40.74 152 LEU A CA 1
ATOM 1171 C C . LEU A 1 152 ? -10.088 -7.714 21.322 1.00 44.02 152 LEU A C 1
ATOM 1172 O O . LEU A 1 152 ? -11.231 -7.754 21.798 1.00 44.03 152 LEU A O 1
ATOM 1177 N N . LYS A 1 153 ? -9.722 -6.824 20.403 1.00 44.58 153 LYS A N 1
ATOM 1178 C CA . LYS A 1 153 ? -10.688 -5.878 19.849 1.00 45.46 153 LYS A CA 1
ATOM 1179 C C . LYS A 1 153 ? -10.326 -5.532 18.410 1.00 45.11 153 LYS A C 1
ATOM 1180 O O . LYS A 1 153 ? -9.235 -5.860 17.936 1.00 46.79 153 LYS A O 1
ATOM 1186 N N . PRO A 1 154 ? -11.239 -4.863 17.694 1.00 44.01 154 PRO A N 1
ATOM 1187 C CA . PRO A 1 154 ? -11.000 -4.616 16.269 1.00 43.70 154 PRO A CA 1
ATOM 1188 C C . PRO A 1 154 ? -9.702 -3.869 15.997 1.00 41.79 154 PRO A C 1
ATOM 1189 O O . PRO A 1 154 ? -9.086 -4.071 14.952 1.00 40.54 154 PRO A O 1
ATOM 1193 N N . SER A 1 155 ? -9.282 -3.027 16.940 1.00 39.42 155 SER A N 1
ATOM 1194 C CA . SER A 1 155 ? -8.075 -2.224 16.755 1.00 39.10 155 SER A CA 1
ATOM 1195 C C . SER A 1 155 ? -6.745 -2.945 16.989 1.00 37.09 155 SER A C 1
ATOM 1196 O O . SER A 1 155 ? -5.714 -2.392 16.662 1.00 35.79 155 SER A O 1
ATOM 1199 N N . ASN A 1 156 ? -6.748 -4.151 17.567 1.00 37.75 156 ASN A N 1
ATOM 1200 C CA . ASN A 1 156 ? -5.511 -4.946 17.594 1.00 37.54 156 ASN A CA 1
ATOM 1201 C C . ASN A 1 156 ? -5.630 -6.280 16.859 1.00 37.86 156 ASN A C 1
ATOM 1202 O O . ASN A 1 156 ? -4.932 -7.243 17.173 1.00 39.89 156 ASN A O 1
ATOM 1207 N N . ILE A 1 157 ? -6.521 -6.314 15.875 1.00 37.29 157 ILE A N 1
ATOM 1208 C CA . ILE A 1 157 ? -6.534 -7.346 14.854 1.00 35.84 157 ILE A CA 1
ATOM 1209 C C . ILE A 1 157 ? -6.316 -6.660 13.508 1.00 37.83 157 ILE A C 1
ATOM 1210 O O . ILE A 1 157 ? -6.991 -5.677 13.182 1.00 37.46 157 ILE A O 1
ATOM 1215 N N . VAL A 1 158 ? -5.354 -7.150 12.735 1.00 36.54 158 VAL A N 1
ATOM 1216 C CA . VAL A 1 158 ? -5.018 -6.489 11.484 1.00 35.73 158 VAL A CA 1
ATOM 1217 C C . VAL A 1 158 ? -5.125 -7.406 10.277 1.00 37.61 158 VAL A C 1
ATOM 1218 O O . VAL A 1 158 ? -5.001 -8.632 10.374 1.00 37.74 158 VAL A O 1
ATOM 1222 N N . VAL A 1 159 ? -5.398 -6.798 9.136 1.00 38.40 159 VAL A N 1
ATOM 1223 C CA . VAL A 1 159 ? -5.749 -7.559 7.953 1.00 41.81 159 VAL A CA 1
ATOM 1224 C C . VAL A 1 159 ? -4.980 -7.031 6.762 1.00 44.06 159 VAL A C 1
ATOM 1225 O O . VAL A 1 159 ? -4.473 -5.901 6.779 1.00 43.05 159 VAL A O 1
ATOM 1229 N N . LYS A 1 160 ? -4.888 -7.867 5.737 1.00 46.23 160 LYS A N 1
ATOM 1230 C CA . LYS A 1 160 ? -4.211 -7.509 4.499 1.00 49.40 160 LYS A CA 1
ATOM 1231 C C . LYS A 1 160 ? -5.212 -7.582 3.345 1.00 51.32 160 LYS A C 1
ATOM 1232 O O . LYS A 1 160 ? -6.300 -8.166 3.483 1.00 50.34 160 LYS A O 1
ATOM 1238 N N . SER A 1 161 ? -4.846 -6.980 2.216 1.00 52.95 161 SER A N 1
ATOM 1239 C CA . SER A 1 161 ? -5.742 -6.884 1.067 1.00 54.98 161 SER A CA 1
ATOM 1240 C C . SER A 1 161 ? -5.967 -8.252 0.415 1.00 55.89 161 SER A C 1
ATOM 1241 O O . SER A 1 161 ? -6.840 -8.403 -0.445 1.00 56.94 161 SER A O 1
ATOM 1244 N N . ASP A 1 162 ? -5.194 -9.251 0.838 1.00 55.09 162 ASP A N 1
ATOM 1245 C CA . ASP A 1 162 ? -5.399 -10.620 0.368 1.00 54.03 162 ASP A CA 1
ATOM 1246 C C . ASP A 1 162 ? -6.334 -11.405 1.296 1.00 54.02 162 ASP A C 1
ATOM 1247 O O . ASP A 1 162 ? -6.454 -12.625 1.191 1.00 53.48 162 ASP A O 1
ATOM 1252 N N . CYS A 1 163 ? -6.989 -10.689 2.205 1.00 54.27 163 CYS A N 1
ATOM 1253 C CA . CYS A 1 163 ? -7.901 -11.282 3.186 1.00 53.93 163 CYS A CA 1
ATOM 1254 C C . CYS A 1 163 ? -7.191 -12.126 4.250 1.00 50.86 163 CYS A C 1
ATOM 1255 O O . CYS A 1 163 ? -7.816 -12.968 4.892 1.00 50.52 163 CYS A O 1
ATOM 1258 N N . THR A 1 164 ? -5.891 -11.913 4.440 1.00 48.46 164 THR A N 1
ATOM 1259 C CA . THR A 1 164 ? -5.216 -12.516 5.586 1.00 45.11 164 THR A CA 1
ATOM 1260 C C . THR A 1 164 ? -5.365 -11.656 6.832 1.00 43.18 164 THR A C 1
ATOM 1261 O O . THR A 1 164 ? -5.615 -10.450 6.755 1.00 41.58 164 THR A O 1
ATOM 1265 N N . LEU A 1 165 ? -5.213 -12.298 7.984 1.00 40.87 165 LEU A N 1
ATOM 1266 C CA . LEU A 1 165 ? -5.483 -11.665 9.264 1.00 38.21 165 LEU A CA 1
ATOM 1267 C C . LEU A 1 165 ? -4.401 -12.076 10.261 1.00 37.46 165 LEU A C 1
ATOM 1268 O O . LEU A 1 165 ? -3.949 -13.225 10.263 1.00 36.78 165 LEU A O 1
ATOM 1273 N N . LYS A 1 166 ? -3.974 -11.131 11.092 1.00 34.99 166 LYS A N 1
ATOM 1274 C CA . LYS A 1 166 ? -3.096 -11.455 12.206 1.00 34.79 166 LYS A CA 1
ATOM 1275 C C . LYS A 1 166 ? -3.562 -10.756 13.492 1.00 35.19 166 LYS A C 1
ATOM 1276 O O . LYS A 1 166 ? -4.038 -9.613 13.460 1.00 32.33 166 LYS A O 1
ATOM 1282 N N . ILE A 1 167 ? -3.422 -11.451 14.617 1.00 33.75 167 ILE A N 1
ATOM 1283 C CA . ILE A 1 167 ? -3.611 -10.830 15.923 1.00 34.41 167 ILE A CA 1
ATOM 1284 C C . ILE A 1 167 ? -2.358 -10.030 16.244 1.00 33.05 167 ILE A C 1
ATOM 1285 O O . ILE A 1 167 ? -1.250 -10.515 16.068 1.00 34.14 167 ILE A O 1
ATOM 1290 N N . LEU A 1 168 ? -2.537 -8.803 16.710 1.00 34.68 168 LEU A N 1
ATOM 1291 C CA . LEU A 1 168 ? -1.446 -7.845 16.768 1.00 35.89 168 LEU A CA 1
ATOM 1292 C C . LEU A 1 168 ? -0.531 -8.033 17.967 1.00 38.40 168 LEU A C 1
ATOM 1293 O O . LEU A 1 168 ? 0.693 -7.939 17.832 1.00 40.44 168 LEU A O 1
ATOM 1298 N N . ASP A 1 169 ? -1.109 -8.286 19.138 1.00 36.86 169 ASP A N 1
ATOM 1299 C CA . ASP A 1 169 ? -0.306 -8.430 20.345 1.00 39.15 169 ASP A CA 1
ATOM 1300 C C . ASP A 1 169 ? -0.841 -9.475 21.321 1.00 40.20 169 ASP A C 1
ATOM 1301 O O . ASP A 1 169 ? -1.664 -10.320 20.954 1.00 37.97 169 ASP A O 1
ATOM 1306 N N . PHE A 1 170 ? -0.360 -9.419 22.561 1.00 42.16 170 PHE A N 1
ATOM 1307 C CA . PHE A 1 170 ? -0.582 -10.495 23.525 1.00 44.79 170 PHE A CA 1
ATOM 1308 C C . PHE A 1 170 ? -1.518 -10.123 24.673 1.00 45.78 170 PHE A C 1
ATOM 1309 O O . PHE A 1 170 ? -1.683 -10.892 25.619 1.00 44.98 170 PHE A O 1
ATOM 1317 N N . GLY A 1 171 ? -2.117 -8.942 24.592 1.00 47.14 171 GLY A N 1
ATOM 1318 C CA . GLY A 1 171 ? -3.131 -8.557 25.562 1.00 51.74 171 GLY A CA 1
ATOM 1319 C C . GLY A 1 171 ? -2.684 -8.298 26.995 1.00 53.45 171 GLY A C 1
ATOM 1320 O O . GLY A 1 171 ? -1.540 -7.913 27.263 1.00 51.33 171 GLY A O 1
ATOM 1321 N N . LEU A 1 172 ? -3.610 -8.529 27.923 1.00 56.18 172 LEU A N 1
ATOM 1322 C CA . LEU A 1 172 ? -3.454 -8.113 29.312 1.00 58.63 172 LEU A CA 1
ATOM 1323 C C . LEU A 1 172 ? -2.338 -8.825 30.066 1.00 60.62 172 LEU A C 1
ATOM 1324 O O . LEU A 1 172 ? -1.865 -9.880 29.649 1.00 61.38 172 LEU A O 1
ATOM 1329 N N . ALA A 1 173 ? -1.954 -8.221 31.189 1.00 63.62 173 ALA A N 1
ATOM 1330 C CA . ALA A 1 173 ? -0.777 -8.570 31.982 1.00 66.76 173 ALA A CA 1
ATOM 1331 C C . ALA A 1 173 ? 0.290 -7.509 31.748 1.00 69.40 173 ALA A C 1
ATOM 1332 O O . ALA A 1 173 ? -0.011 -6.415 31.258 1.00 71.75 173 ALA A O 1
ATOM 1334 N N . ARG A 1 189 ? -13.858 -0.529 26.837 1.00 77.44 189 ARG A N 1
ATOM 1335 C CA . ARG A 1 189 ? -13.950 -1.872 27.407 1.00 75.80 189 ARG A CA 1
ATOM 1336 C C . ARG A 1 189 ? -15.135 -2.626 26.805 1.00 72.88 189 ARG A C 1
ATOM 1337 O O . ARG A 1 189 ? -15.782 -3.419 27.486 1.00 72.54 189 ARG A O 1
ATOM 1345 N N . TYR A 1 190 ? -15.411 -2.378 25.526 1.00 69.58 190 TYR A N 1
ATOM 1346 C CA . TYR A 1 190 ? -16.617 -2.893 24.881 1.00 67.01 190 TYR A CA 1
ATOM 1347 C C . TYR A 1 190 ? -16.604 -4.406 24.654 1.00 64.98 190 TYR A C 1
ATOM 1348 O O . TYR A 1 190 ? -17.653 -5.045 24.677 1.00 64.20 190 TYR A O 1
ATOM 1357 N N . TYR A 1 191 ? -15.421 -4.970 24.418 1.00 61.61 191 TYR A N 1
ATOM 1358 C CA . TYR A 1 191 ? -15.306 -6.352 23.955 1.00 59.19 191 TYR A CA 1
ATOM 1359 C C . TYR A 1 191 ? -14.863 -7.309 25.057 1.00 57.66 191 TYR A C 1
ATOM 1360 O O . TYR A 1 191 ? -14.786 -8.517 24.839 1.00 55.78 191 TYR A O 1
ATOM 1369 N N . ARG A 1 192 ? -14.568 -6.764 26.234 1.00 57.24 192 ARG A N 1
ATOM 1370 C CA . ARG A 1 192 ? -14.056 -7.559 27.344 1.00 57.25 192 ARG A CA 1
ATOM 1371 C C . ARG A 1 192 ? -15.115 -8.435 28.002 1.00 57.00 192 ARG A C 1
ATOM 1372 O O . ARG A 1 192 ? -16.261 -8.024 28.180 1.00 57.49 192 ARG A O 1
ATOM 1380 N N . ALA A 1 193 ? -14.707 -9.643 28.373 1.00 54.73 193 ALA A N 1
ATOM 1381 C CA . ALA A 1 193 ? -15.607 -10.651 28.911 1.00 54.22 193 ALA A CA 1
ATOM 1382 C C . ALA A 1 193 ? -16.157 -10.299 30.294 1.00 54.58 193 ALA A C 1
ATOM 1383 O O . ALA A 1 193 ? -15.518 -9.588 31.076 1.00 55.05 193 ALA A O 1
ATOM 1385 N N . PRO A 1 194 ? -17.352 -10.816 30.618 1.00 54.08 194 PRO A N 1
ATOM 1386 C CA . PRO A 1 194 ? -17.940 -10.643 31.951 1.00 53.46 194 PRO A CA 1
ATOM 1387 C C . PRO A 1 194 ? -16.966 -11.007 33.070 1.00 55.47 194 PRO A C 1
ATOM 1388 O O . PRO A 1 194 ? -16.786 -10.230 34.015 1.00 55.53 194 PRO A O 1
ATOM 1392 N N . GLU A 1 195 ? -16.320 -12.166 32.963 1.00 54.30 195 GLU A N 1
ATOM 1393 C CA . GLU A 1 195 ? -15.441 -12.613 34.036 1.00 55.37 195 GLU A CA 1
ATOM 1394 C C . GLU A 1 195 ? -14.282 -11.635 34.240 1.00 58.14 195 GLU A C 1
ATOM 1395 O O . GLU A 1 195 ? -13.636 -11.628 35.296 1.00 59.29 195 GLU A O 1
ATOM 1401 N N . VAL A 1 196 ? -14.024 -10.799 33.238 1.00 58.42 196 VAL A N 1
ATOM 1402 C CA . VAL A 1 196 ? -12.951 -9.819 33.351 1.00 59.12 196 VAL A CA 1
ATOM 1403 C C . VAL A 1 196 ? -13.416 -8.495 33.958 1.00 60.46 196 VAL A C 1
ATOM 1404 O O . VAL A 1 196 ? -12.728 -7.925 34.807 1.00 59.95 196 VAL A O 1
ATOM 1408 N N . ILE A 1 197 ? -14.577 -8.004 33.537 1.00 60.45 197 ILE A N 1
ATOM 1409 C CA . ILE A 1 197 ? -15.087 -6.762 34.104 1.00 63.82 197 ILE A CA 1
ATOM 1410 C C . ILE A 1 197 ? -15.686 -6.950 35.504 1.00 65.15 197 ILE A C 1
ATOM 1411 O O . ILE A 1 197 ? -15.902 -5.977 36.221 1.00 65.74 197 ILE A O 1
ATOM 1416 N N . LEU A 1 198 ? -15.941 -8.200 35.888 1.00 65.53 198 LEU A N 1
ATOM 1417 C CA . LEU A 1 198 ? -16.446 -8.520 37.223 1.00 64.60 198 LEU A CA 1
ATOM 1418 C C . LEU A 1 198 ? -15.338 -8.991 38.169 1.00 66.32 198 LEU A C 1
ATOM 1419 O O . LEU A 1 198 ? -15.601 -9.334 39.323 1.00 67.58 198 LEU A O 1
ATOM 1424 N N . GLY A 1 199 ? -14.102 -9.023 37.683 1.00 66.75 199 GLY A N 1
ATOM 1425 C CA . GLY A 1 199 ? -12.989 -9.378 38.549 1.00 66.29 199 GLY A CA 1
ATOM 1426 C C . GLY A 1 199 ? -12.995 -10.831 38.990 1.00 66.00 199 GLY A C 1
ATOM 1427 O O . GLY A 1 199 ? -12.450 -11.175 40.039 1.00 66.03 199 GLY A O 1
ATOM 1428 N N . MET A 1 200 ? -13.613 -11.689 38.185 1.00 66.10 200 MET A N 1
ATOM 1429 C CA . MET A 1 200 ? -13.639 -13.123 38.459 1.00 64.39 200 MET A CA 1
ATOM 1430 C C . MET A 1 200 ? -12.363 -13.792 37.960 1.00 62.76 200 MET A C 1
ATOM 1431 O O . MET A 1 200 ? -11.460 -13.133 37.435 1.00 63.17 200 MET A O 1
ATOM 1436 N N . GLY A 1 201 ? -12.293 -15.106 38.135 1.00 59.33 201 GLY A N 1
ATOM 1437 C CA . GLY A 1 201 ? -11.319 -15.882 37.398 1.00 56.00 201 GLY A CA 1
ATOM 1438 C C . GLY A 1 201 ? -11.731 -15.972 35.940 1.00 51.51 201 GLY A C 1
ATOM 1439 O O . GLY A 1 201 ? -12.866 -15.665 35.580 1.00 50.84 201 GLY A O 1
ATOM 1440 N N . TYR A 1 202 ? -10.802 -16.386 35.093 1.00 49.16 202 TYR A N 1
ATOM 1441 C CA . TYR A 1 202 ? -11.113 -16.601 33.689 1.00 46.24 202 TYR A CA 1
ATOM 1442 C C . TYR A 1 202 ? -10.361 -17.827 33.204 1.00 44.31 202 TYR A C 1
ATOM 1443 O O . TYR A 1 202 ? -9.423 -18.294 33.855 1.00 41.84 202 TYR A O 1
ATOM 1452 N N . LYS A 1 203 ? -10.781 -18.342 32.056 1.00 43.31 203 LYS A N 1
ATOM 1453 C CA . LYS A 1 203 ? -10.041 -19.394 31.380 1.00 43.53 203 LYS A CA 1
ATOM 1454 C C . LYS A 1 203 ? -9.881 -19.059 29.903 1.00 41.64 203 LYS A C 1
ATOM 1455 O O . LYS A 1 203 ? -10.226 -17.962 29.459 1.00 40.05 203 LYS A O 1
ATOM 1461 N N . GLU A 1 204 ? -9.364 -20.022 29.150 1.00 39.60 204 GLU A N 1
ATOM 1462 C CA . GLU A 1 204 ? -9.137 -19.861 27.725 1.00 36.68 204 GLU A CA 1
ATOM 1463 C C . GLU A 1 204 ? -10.322 -19.225 26.978 1.00 37.07 204 GLU A C 1
ATOM 1464 O O . GLU A 1 204 ? -10.122 -18.380 26.110 1.00 34.82 204 GLU A O 1
ATOM 1470 N N . ASN A 1 205 ? -11.550 -19.621 27.308 1.00 35.42 205 ASN A N 1
ATOM 1471 C CA . ASN A 1 205 ? -12.685 -19.208 26.489 1.00 33.14 205 ASN A CA 1
ATOM 1472 C C . ASN A 1 205 ? -13.211 -17.826 26.858 1.00 32.20 205 ASN A C 1
ATOM 1473 O O . ASN A 1 205 ? -14.206 -17.363 26.316 1.00 34.72 205 ASN A O 1
ATOM 1478 N N . VAL A 1 206 ? -12.519 -17.154 27.760 1.00 32.73 206 VAL A N 1
ATOM 1479 C CA . VAL A 1 206 ? -12.687 -15.720 27.888 1.00 32.88 206 VAL A CA 1
ATOM 1480 C C . VAL A 1 206 ? -12.435 -14.997 26.552 1.00 36.90 206 VAL A C 1
ATOM 1481 O O . VAL A 1 206 ? -13.088 -13.991 26.258 1.00 37.85 206 VAL A O 1
ATOM 1485 N N . ASP A 1 207 ? -11.525 -15.514 25.721 1.00 34.45 207 ASP A N 1
ATOM 1486 C CA . ASP A 1 207 ? -11.295 -14.891 24.417 1.00 36.01 207 ASP A CA 1
ATOM 1487 C C . ASP A 1 207 ? -12.401 -15.153 23.404 1.00 36.60 207 ASP A C 1
ATOM 1488 O O . ASP A 1 207 ? -12.556 -14.402 22.437 1.00 36.06 207 ASP A O 1
ATOM 1493 N N . ILE A 1 208 ? -13.163 -16.220 23.614 1.00 37.30 208 ILE A N 1
ATOM 1494 C CA . ILE A 1 208 ? -14.300 -16.509 22.754 1.00 38.46 208 ILE A CA 1
ATOM 1495 C C . ILE A 1 208 ? -15.374 -15.412 22.865 1.00 39.76 208 ILE A C 1
ATOM 1496 O O . ILE A 1 208 ? -16.004 -15.063 21.877 1.00 36.97 208 ILE A O 1
ATOM 1501 N N . TRP A 1 209 ? -15.566 -14.855 24.060 1.00 42.27 209 TRP A N 1
ATOM 1502 C CA . TRP A 1 209 ? -16.490 -13.731 24.226 1.00 44.47 209 TRP A CA 1
ATOM 1503 C C . TRP A 1 209 ? -16.135 -12.598 23.250 1.00 45.36 209 TRP A C 1
ATOM 1504 O O . TRP A 1 209 ? -16.985 -12.141 22.476 1.00 45.15 209 TRP A O 1
ATOM 1515 N N . SER A 1 210 ? -14.877 -12.162 23.288 1.00 41.75 210 SER A N 1
ATOM 1516 C CA . SER A 1 210 ? -14.405 -11.098 22.410 1.00 41.80 210 SER A CA 1
ATOM 1517 C C . SER A 1 210 ? -14.640 -11.423 20.943 1.00 39.96 210 SER A C 1
ATOM 1518 O O . SER A 1 210 ? -15.005 -10.541 20.165 1.00 40.57 210 SER A O 1
ATOM 1521 N N . VAL A 1 211 ? -14.436 -12.681 20.560 1.00 39.01 211 VAL A N 1
ATOM 1522 C CA . VAL A 1 211 ? -14.657 -13.084 19.171 1.00 40.49 211 VAL A CA 1
ATOM 1523 C C . VAL A 1 211 ? -16.142 -12.994 18.827 1.00 42.91 211 VAL A C 1
ATOM 1524 O O . VAL A 1 211 ? -16.507 -12.674 17.687 1.00 43.33 211 VAL A O 1
ATOM 1528 N N . GLY A 1 212 ? -16.988 -13.279 19.819 1.00 42.57 212 GLY A N 1
ATOM 1529 C CA . GLY A 1 212 ? -18.423 -13.110 19.661 1.00 43.87 212 GLY A CA 1
ATOM 1530 C C . GLY A 1 212 ? -18.830 -11.652 19.526 1.00 45.70 212 GLY A C 1
ATOM 1531 O O . GLY A 1 212 ? -19.629 -11.308 18.655 1.00 45.40 212 GLY A O 1
ATOM 1532 N N . CYS A 1 213 ? -18.277 -10.791 20.380 1.00 46.80 213 CYS A N 1
ATOM 1533 C CA . CYS A 1 213 ? -18.528 -9.357 20.291 1.00 47.87 213 CYS A CA 1
ATOM 1534 C C . CYS A 1 213 ? -18.095 -8.799 18.926 1.00 49.84 213 CYS A C 1
ATOM 1535 O O . CYS A 1 213 ? -18.790 -7.958 18.354 1.00 50.02 213 CYS A O 1
ATOM 1538 N N . ILE A 1 214 ? -16.953 -9.262 18.408 1.00 50.40 214 ILE A N 1
ATOM 1539 C CA . ILE A 1 214 ? -16.468 -8.821 17.093 1.00 49.68 214 ILE A CA 1
ATOM 1540 C C . ILE A 1 214 ? -17.332 -9.332 15.943 1.00 51.17 214 ILE A C 1
ATOM 1541 O O . ILE A 1 214 ? -17.706 -8.570 15.054 1.00 51.79 214 ILE A O 1
ATOM 1546 N N . MET A 1 215 ? -17.645 -10.620 15.963 1.00 53.88 215 MET A N 1
ATOM 1547 C CA . MET A 1 215 ? -18.496 -11.213 14.943 1.00 56.50 215 MET A CA 1
ATOM 1548 C C . MET A 1 215 ? -19.887 -10.596 14.995 1.00 59.51 215 MET A C 1
ATOM 1549 O O . MET A 1 215 ? -20.530 -10.396 13.963 1.00 57.66 215 MET A O 1
ATOM 1554 N N . GLY A 1 216 ? -20.348 -10.305 16.209 1.00 63.10 216 GLY A N 1
ATOM 1555 C CA . GLY A 1 216 ? -21.644 -9.670 16.373 1.00 66.99 216 GLY A CA 1
ATOM 1556 C C . GLY A 1 216 ? -21.634 -8.281 15.769 1.00 69.24 216 GLY A C 1
ATOM 1557 O O . GLY A 1 216 ? -22.627 -7.821 15.204 1.00 69.89 216 GLY A O 1
ATOM 1558 N N . GLU A 1 217 ? -20.490 -7.619 15.881 1.00 70.41 217 GLU A N 1
ATOM 1559 C CA . GLU A 1 217 ? -20.295 -6.305 15.293 1.00 72.34 217 GLU A CA 1
ATOM 1560 C C . GLU A 1 217 ? -20.223 -6.351 13.769 1.00 74.31 217 GLU A C 1
ATOM 1561 O O . GLU A 1 217 ? -20.638 -5.405 13.101 1.00 75.19 217 GLU A O 1
ATOM 1567 N N . MET A 1 218 ? -19.689 -7.441 13.223 1.00 75.81 218 MET A N 1
ATOM 1568 C CA . MET A 1 218 ? -19.559 -7.577 11.775 1.00 78.20 218 MET A CA 1
ATOM 1569 C C . MET A 1 218 ? -20.929 -7.647 11.121 1.00 79.02 218 MET A C 1
ATOM 1570 O O . MET A 1 218 ? -21.078 -7.344 9.939 1.00 80.10 218 MET A O 1
ATOM 1575 N N . ILE A 1 219 ? -21.929 -8.049 11.895 1.00 79.77 219 ILE A N 1
ATOM 1576 C CA . ILE A 1 219 ? -23.267 -8.254 11.357 1.00 81.10 219 ILE A CA 1
ATOM 1577 C C . ILE A 1 219 ? -24.197 -7.061 11.589 1.00 81.54 219 ILE A C 1
ATOM 1578 O O . ILE A 1 219 ? -24.680 -6.455 10.633 1.00 81.79 219 ILE A O 1
ATOM 1583 N N . LYS A 1 220 ? -24.439 -6.719 12.851 1.00 81.80 220 LYS A N 1
ATOM 1584 C CA . LYS A 1 220 ? -25.259 -5.556 13.184 1.00 81.48 220 LYS A CA 1
ATOM 1585 C C . LYS A 1 220 ? -24.718 -4.279 12.549 1.00 80.84 220 LYS A C 1
ATOM 1586 O O . LYS A 1 220 ? -25.474 -3.350 12.260 1.00 81.43 220 LYS A O 1
ATOM 1592 N N . GLY A 1 221 ? -23.407 -4.233 12.347 1.00 79.17 221 GLY A N 1
ATOM 1593 C CA . GLY A 1 221 ? -22.792 -3.028 11.828 1.00 77.27 221 GLY A CA 1
ATOM 1594 C C . GLY A 1 221 ? -22.487 -2.021 12.918 1.00 75.81 221 GLY A C 1
ATOM 1595 O O . GLY A 1 221 ? -22.396 -0.825 12.650 1.00 76.16 221 GLY A O 1
ATOM 1596 N N . GLY A 1 222 ? -22.331 -2.498 14.151 1.00 75.03 222 GLY A N 1
ATOM 1597 C CA . GLY A 1 222 ? -22.045 -1.598 15.256 1.00 72.43 222 GLY A CA 1
ATOM 1598 C C . GLY A 1 222 ? -21.797 -2.289 16.586 1.00 71.69 222 GLY A C 1
ATOM 1599 O O . GLY A 1 222 ? -22.259 -3.409 16.819 1.00 70.15 222 GLY A O 1
ATOM 1600 N N . VAL A 1 223 ? -21.070 -1.604 17.467 1.00 71.14 223 VAL A N 1
ATOM 1601 C CA . VAL A 1 223 ? -20.694 -2.146 18.769 1.00 69.97 223 VAL A CA 1
ATOM 1602 C C . VAL A 1 223 ? -21.916 -2.676 19.520 1.00 70.54 223 VAL A C 1
ATOM 1603 O O . VAL A 1 223 ? -22.907 -1.963 19.694 1.00 70.95 223 VAL A O 1
ATOM 1607 N N . LEU A 1 224 ? -21.838 -3.928 19.965 1.00 70.44 224 LEU A N 1
ATOM 1608 C CA . LEU A 1 224 ? -22.971 -4.594 20.607 1.00 70.23 224 LEU A CA 1
ATOM 1609 C C . LEU A 1 224 ? -23.224 -4.060 22.010 1.00 70.08 224 LEU A C 1
ATOM 1610 O O . LEU A 1 224 ? -24.371 -3.911 22.431 1.00 69.81 224 LEU A O 1
ATOM 1615 N N . PHE A 1 225 ? -22.145 -3.782 22.734 1.00 70.40 225 PHE A N 1
ATOM 1616 C CA . PHE A 1 225 ? -22.241 -3.357 24.125 1.00 71.40 225 PHE A CA 1
ATOM 1617 C C . PHE A 1 225 ? -21.375 -2.123 24.357 1.00 72.69 225 PHE A C 1
ATOM 1618 O O . PHE A 1 225 ? -20.351 -2.189 25.043 1.00 70.82 225 PHE A O 1
ATOM 1626 N N . PRO A 1 226 ? -21.774 -0.980 23.773 1.00 74.58 226 PRO A N 1
ATOM 1627 C CA . PRO A 1 226 ? -21.035 0.287 23.860 1.00 76.20 226 PRO A CA 1
ATOM 1628 C C . PRO A 1 226 ? -21.178 0.962 25.222 1.00 77.77 226 PRO A C 1
ATOM 1629 O O . PRO A 1 226 ? -21.725 2.060 25.327 1.00 78.08 226 PRO A O 1
ATOM 1633 N N . GLY A 1 227 ? -20.681 0.303 26.261 1.00 79.26 227 GLY A N 1
ATOM 1634 C CA . GLY A 1 227 ? -20.821 0.840 27.599 1.00 81.52 227 GLY A CA 1
ATOM 1635 C C . GLY A 1 227 ? -20.088 2.155 27.759 1.00 83.23 227 GLY A C 1
ATOM 1636 O O . GLY A 1 227 ? -18.889 2.242 27.484 1.00 82.74 227 GLY A O 1
ATOM 1637 N N . THR A 1 228 ? -20.810 3.180 28.204 1.00 85.12 228 THR A N 1
ATOM 1638 C CA . THR A 1 228 ? -20.216 4.490 28.446 1.00 87.30 228 THR A CA 1
ATOM 1639 C C . THR A 1 228 ? -19.221 4.405 29.601 1.00 88.85 228 THR A C 1
ATOM 1640 O O . THR A 1 228 ? -18.240 5.149 29.647 1.00 88.59 228 THR A O 1
ATOM 1644 N N . ASP A 1 229 ? -19.486 3.490 30.529 1.00 90.76 229 ASP A N 1
ATOM 1645 C CA . ASP A 1 229 ? -18.571 3.204 31.631 1.00 92.60 229 ASP A CA 1
ATOM 1646 C C . ASP A 1 229 ? -18.689 1.749 32.063 1.00 92.46 229 ASP A C 1
ATOM 1647 O O . ASP A 1 229 ? -19.622 1.047 31.671 1.00 91.46 229 ASP A O 1
ATOM 1652 N N . HIS A 1 230 ? -17.734 1.305 32.875 1.00 92.73 230 HIS A N 1
ATOM 1653 C CA . HIS A 1 230 ? -17.728 -0.058 33.386 1.00 92.69 230 HIS A CA 1
ATOM 1654 C C . HIS A 1 230 ? -19.103 -0.425 33.928 1.00 92.05 230 HIS A C 1
ATOM 1655 O O . HIS A 1 230 ? -19.579 -1.546 33.745 1.00 92.29 230 HIS A O 1
ATOM 1662 N N . ILE A 1 231 ? -19.736 0.536 34.590 1.00 90.63 231 ILE A N 1
ATOM 1663 C CA . ILE A 1 231 ? -21.051 0.331 35.179 1.00 89.55 231 ILE A CA 1
ATOM 1664 C C . ILE A 1 231 ? -22.144 0.199 34.123 1.00 88.15 231 ILE A C 1
ATOM 1665 O O . ILE A 1 231 ? -22.966 -0.716 34.179 1.00 87.83 231 ILE A O 1
ATOM 1670 N N . ASP A 1 232 ? -22.149 1.113 33.159 1.00 86.74 232 ASP A N 1
ATOM 1671 C CA . ASP A 1 232 ? -23.093 1.044 32.049 1.00 84.40 232 ASP A CA 1
ATOM 1672 C C . ASP A 1 232 ? -22.785 -0.192 31.203 1.00 83.05 232 ASP A C 1
ATOM 1673 O O . ASP A 1 232 ? -23.651 -0.708 30.492 1.00 82.04 232 ASP A O 1
ATOM 1678 N N . GLN A 1 233 ? -21.545 -0.666 31.299 1.00 81.37 233 GLN A N 1
ATOM 1679 C CA . GLN A 1 233 ? -21.068 -1.764 30.468 1.00 80.70 233 GLN A CA 1
ATOM 1680 C C . GLN A 1 233 ? -21.774 -3.075 30.799 1.00 80.63 233 GLN A C 1
ATOM 1681 O O . GLN A 1 233 ? -22.258 -3.768 29.903 1.00 80.61 233 GLN A O 1
ATOM 1687 N N . TRP A 1 234 ? -21.834 -3.413 32.085 1.00 80.34 234 TRP A N 1
ATOM 1688 C CA . TRP A 1 234 ? -22.521 -4.629 32.515 1.00 80.23 234 TRP A CA 1
ATOM 1689 C C . TRP A 1 234 ? -24.027 -4.501 32.286 1.00 78.83 234 TRP A C 1
ATOM 1690 O O . TRP A 1 234 ? -24.703 -5.488 31.985 1.00 78.10 234 TRP A O 1
ATOM 1701 N N . ASN A 1 235 ? -24.547 -3.284 32.421 1.00 77.46 235 ASN A N 1
ATOM 1702 C CA . ASN A 1 235 ? -25.963 -3.037 32.160 1.00 76.97 235 ASN A CA 1
ATOM 1703 C C . ASN A 1 235 ? -26.312 -3.437 30.734 1.00 75.56 235 ASN A C 1
ATOM 1704 O O . ASN A 1 235 ? -27.219 -4.235 30.504 1.00 73.56 235 ASN A O 1
ATOM 1709 N N . LYS A 1 236 ? -25.575 -2.880 29.780 1.00 75.30 236 LYS A N 1
ATOM 1710 C CA . LYS A 1 236 ? -25.849 -3.116 28.369 1.00 74.71 236 LYS A CA 1
ATOM 1711 C C . LYS A 1 236 ? -25.772 -4.603 28.044 1.00 73.21 236 LYS A C 1
ATOM 1712 O O . LYS A 1 236 ? -26.563 -5.112 27.249 1.00 71.68 236 LYS A O 1
ATOM 1718 N N . VAL A 1 237 ? -24.823 -5.296 28.671 1.00 72.76 237 VAL A N 1
ATOM 1719 C CA . VAL A 1 237 ? -24.681 -6.738 28.484 1.00 71.69 237 VAL A CA 1
ATOM 1720 C C . VAL A 1 237 ? -25.937 -7.478 28.929 1.00 71.68 237 VAL A C 1
ATOM 1721 O O . VAL A 1 237 ? -26.591 -8.141 28.119 1.00 70.64 237 VAL A O 1
ATOM 1725 N N . ILE A 1 238 ? -26.275 -7.356 30.211 1.00 70.79 238 ILE A N 1
ATOM 1726 C CA . ILE A 1 238 ? -27.398 -8.101 30.774 1.00 73.13 238 ILE A CA 1
ATOM 1727 C C . ILE A 1 238 ? -28.735 -7.610 30.212 1.00 74.13 238 ILE A C 1
ATOM 1728 O O . ILE A 1 238 ? -29.693 -8.374 30.119 1.00 73.45 238 ILE A O 1
ATOM 1733 N N . GLU A 1 239 ? -28.790 -6.336 29.833 1.00 75.34 239 GLU A N 1
ATOM 1734 C CA . GLU A 1 239 ? -29.952 -5.786 29.142 1.00 77.03 239 GLU A CA 1
ATOM 1735 C C . GLU A 1 239 ? -30.219 -6.542 27.842 1.00 76.51 239 GLU A C 1
ATOM 1736 O O . GLU A 1 239 ? -31.356 -6.909 27.546 1.00 75.52 239 GLU A O 1
ATOM 1742 N N . GLN A 1 240 ? -29.160 -6.778 27.076 1.00 76.74 240 GLN A N 1
ATOM 1743 C CA . GLN A 1 240 ? -29.267 -7.460 25.793 1.00 76.60 240 GLN A CA 1
ATOM 1744 C C . GLN A 1 240 ? -29.450 -8.964 25.958 1.00 76.03 240 GLN A C 1
ATOM 1745 O O . GLN A 1 240 ? -30.232 -9.590 25.240 1.00 74.72 240 GLN A O 1
ATOM 1751 N N . LEU A 1 241 ? -28.721 -9.540 26.908 1.00 76.23 241 LEU A N 1
ATOM 1752 C CA . LEU A 1 241 ? -28.612 -10.992 27.014 1.00 77.22 241 LEU A CA 1
ATOM 1753 C C . LEU A 1 241 ? -29.394 -11.587 28.183 1.00 77.78 241 LEU A C 1
ATOM 1754 O O . LEU A 1 241 ? -29.621 -12.795 28.235 1.00 77.55 241 LEU A O 1
ATOM 1759 N N . GLY A 1 242 ? -29.804 -10.739 29.119 1.00 78.75 242 GLY A N 1
ATOM 1760 C CA . GLY A 1 242 ? -30.536 -11.222 30.275 1.00 80.04 242 GLY A CA 1
ATOM 1761 C C . GLY A 1 242 ? -29.677 -11.294 31.521 1.00 81.80 242 GLY A C 1
ATOM 1762 O O . GLY A 1 242 ? -28.455 -11.149 31.459 1.00 81.65 242 GLY A O 1
ATOM 1763 N N . THR A 1 243 ? -30.316 -11.513 32.664 1.00 82.72 243 THR A N 1
ATOM 1764 C CA . THR A 1 243 ? -29.582 -11.704 33.903 1.00 83.46 243 THR A CA 1
ATOM 1765 C C . THR A 1 243 ? -28.969 -13.098 33.901 1.00 84.75 243 THR A C 1
ATOM 1766 O O . THR A 1 243 ? -29.604 -14.066 33.481 1.00 83.98 243 THR A O 1
ATOM 1770 N N . PRO A 1 244 ? -27.712 -13.213 34.354 1.00 86.34 244 PRO A N 1
ATOM 1771 C CA . PRO A 1 244 ? -27.103 -14.533 34.539 1.00 87.48 244 PRO A CA 1
ATOM 1772 C C . PRO A 1 244 ? -27.820 -15.320 35.636 1.00 89.06 244 PRO A C 1
ATOM 1773 O O . PRO A 1 244 ? -28.385 -14.738 36.562 1.00 88.30 244 PRO A O 1
ATOM 1777 N N . CYS A 1 245 ? -27.798 -16.643 35.520 1.00 91.08 245 CYS A N 1
ATOM 1778 C CA . CYS A 1 245 ? -28.505 -17.510 36.452 1.00 93.78 245 CYS A CA 1
ATOM 1779 C C . CYS A 1 245 ? -27.793 -17.574 37.811 1.00 95.15 245 CYS A C 1
ATOM 1780 O O . CYS A 1 245 ? -26.761 -16.929 38.009 1.00 94.52 245 CYS A O 1
ATOM 1783 N N . PRO A 1 246 ? -28.352 -18.337 38.770 1.00 96.72 246 PRO A N 1
ATOM 1784 C CA . PRO A 1 246 ? -27.826 -18.428 40.141 1.00 97.72 246 PRO A CA 1
ATOM 1785 C C . PRO A 1 246 ? -26.316 -18.630 40.243 1.00 98.21 246 PRO A C 1
ATOM 1786 O O . PRO A 1 246 ? -25.573 -17.673 40.439 1.00 98.37 246 PRO A O 1
ATOM 1790 N N . GLU A 1 247 ? -25.876 -19.878 40.126 1.00 98.97 247 GLU A N 1
ATOM 1791 C CA . GLU A 1 247 ? -25.266 -20.391 38.902 1.00 99.64 247 GLU A CA 1
ATOM 1792 C C . GLU A 1 247 ? -24.442 -19.326 38.179 1.00 99.60 247 GLU A C 1
ATOM 1793 O O . GLU A 1 247 ? -24.433 -19.264 36.948 1.00 99.69 247 GLU A O 1
ATOM 1799 N N . PHE A 1 248 ? -23.753 -18.498 38.961 1.00 99.23 248 PHE A N 1
ATOM 1800 C CA . PHE A 1 248 ? -22.810 -17.506 38.437 1.00 98.05 248 PHE A CA 1
ATOM 1801 C C . PHE A 1 248 ? -22.624 -16.416 39.485 1.00 97.60 248 PHE A C 1
ATOM 1802 O O . PHE A 1 248 ? -21.499 -16.070 39.858 1.00 96.07 248 PHE A O 1
ATOM 1810 N N . MET A 1 249 ? -23.742 -15.888 39.963 1.00 98.32 249 MET A N 1
ATOM 1811 C CA . MET A 1 249 ? -23.762 -15.052 41.151 1.00 99.12 249 MET A CA 1
ATOM 1812 C C . MET A 1 249 ? -23.044 -15.779 42.286 1.00 99.90 249 MET A C 1
ATOM 1813 O O . MET A 1 249 ? -22.260 -15.189 43.035 1.00 99.50 249 MET A O 1
ATOM 1818 N N . LYS A 1 250 ? -23.337 -17.072 42.403 1.00 100.82 250 LYS A N 1
ATOM 1819 C CA . LYS A 1 250 ? -22.747 -17.896 43.452 1.00 102.01 250 LYS A CA 1
ATOM 1820 C C . LYS A 1 250 ? -21.226 -17.906 43.328 1.00 102.77 250 LYS A C 1
ATOM 1821 O O . LYS A 1 250 ? -20.511 -18.124 44.309 1.00 103.22 250 LYS A O 1
ATOM 1827 N N . LYS A 1 251 ? -20.749 -17.680 42.106 1.00 103.27 251 LYS A N 1
ATOM 1828 C CA . LYS A 1 251 ? -19.324 -17.608 41.825 1.00 103.31 251 LYS A CA 1
ATOM 1829 C C . LYS A 1 251 ? -18.790 -16.211 42.138 1.00 104.26 251 LYS A C 1
ATOM 1830 O O . LYS A 1 251 ? -17.579 -15.994 42.178 1.00 104.71 251 LYS A O 1
ATOM 1836 N N . LEU A 1 252 ? -19.697 -15.264 42.360 1.00 105.15 252 LEU A N 1
ATOM 1837 C CA . LEU A 1 252 ? -19.307 -13.866 42.517 1.00 106.52 252 LEU A CA 1
ATOM 1838 C C . LEU A 1 252 ? -18.797 -13.553 43.920 1.00 108.32 252 LEU A C 1
ATOM 1839 O O . LEU A 1 252 ? -19.390 -13.974 44.912 1.00 109.06 252 LEU A O 1
ATOM 1844 N N . GLN A 1 253 ? -17.695 -12.811 43.995 1.00 110.21 253 GLN A N 1
ATOM 1845 C CA . GLN A 1 253 ? -17.165 -12.339 45.273 1.00 112.15 253 GLN A CA 1
ATOM 1846 C C . GLN A 1 253 ? -18.181 -11.410 45.934 1.00 112.79 253 GLN A C 1
ATOM 1847 O O . GLN A 1 253 ? -18.925 -10.713 45.250 1.00 113.29 253 GLN A O 1
ATOM 1853 N N . PRO A 1 254 ? -18.209 -11.378 47.276 1.00 113.10 254 PRO A N 1
ATOM 1854 C CA . PRO A 1 254 ? -19.306 -10.760 48.032 1.00 112.56 254 PRO A CA 1
ATOM 1855 C C . PRO A 1 254 ? -19.573 -9.291 47.705 1.00 112.15 254 PRO A C 1
ATOM 1856 O O . PRO A 1 254 ? -20.721 -8.897 47.494 1.00 111.68 254 PRO A O 1
ATOM 1860 N N . THR A 1 255 ? -18.515 -8.485 47.662 1.00 111.59 255 THR A N 1
ATOM 1861 C CA . THR A 1 255 ? -18.663 -7.048 47.450 1.00 110.80 255 THR A CA 1
ATOM 1862 C C . THR A 1 255 ? -19.232 -6.709 46.075 1.00 110.45 255 THR A C 1
ATOM 1863 O O . THR A 1 255 ? -19.842 -5.655 45.894 1.00 110.40 255 THR A O 1
ATOM 1867 N N . VAL A 1 256 ? -19.032 -7.601 45.108 1.00 109.84 256 VAL A N 1
ATOM 1868 C CA . VAL A 1 256 ? -19.584 -7.413 43.768 1.00 108.99 256 VAL A CA 1
ATOM 1869 C C . VAL A 1 256 ? -20.797 -8.310 43.536 1.00 107.62 256 VAL A C 1
ATOM 1870 O O . VAL A 1 256 ? -21.712 -7.953 42.795 1.00 107.35 256 VAL A O 1
ATOM 1874 N N . ARG A 1 257 ? -20.793 -9.475 44.174 1.00 105.75 257 ARG A N 1
ATOM 1875 C CA . ARG A 1 257 ? -21.938 -10.375 44.135 1.00 104.29 257 ARG A CA 1
ATOM 1876 C C . ARG A 1 257 ? -23.211 -9.635 44.502 1.00 104.04 257 ARG A C 1
ATOM 1877 O O . ARG A 1 257 ? -24.300 -9.996 44.058 1.00 103.86 257 ARG A O 1
ATOM 1885 N N . THR A 1 258 ? -23.063 -8.600 45.321 1.00 103.88 258 THR A N 1
ATOM 1886 C CA . THR A 1 258 ? -24.210 -7.907 45.890 1.00 103.62 258 THR A CA 1
ATOM 1887 C C . THR A 1 258 ? -24.740 -6.881 44.912 1.00 102.77 258 THR A C 1
ATOM 1888 O O . THR A 1 258 ? -25.949 -6.792 44.674 1.00 102.42 258 THR A O 1
ATOM 1892 N N . TYR A 1 259 ? -23.825 -6.105 44.350 1.00 101.57 259 TYR A N 1
ATOM 1893 C CA . TYR A 1 259 ? -24.197 -5.098 43.375 1.00 100.40 259 TYR A CA 1
ATOM 1894 C C . TYR A 1 259 ? -24.865 -5.754 42.175 1.00 99.36 259 TYR A C 1
ATOM 1895 O O . TYR A 1 259 ? -25.967 -5.371 41.785 1.00 98.05 259 TYR A O 1
ATOM 1904 N N . VAL A 1 260 ? -24.181 -6.737 41.594 1.00 98.86 260 VAL A N 1
ATOM 1905 C CA . VAL A 1 260 ? -24.729 -7.534 40.500 1.00 97.53 260 VAL A CA 1
ATOM 1906 C C . VAL A 1 260 ? -26.114 -8.062 40.861 1.00 96.78 260 VAL A C 1
ATOM 1907 O O . VAL A 1 260 ? -27.015 -8.104 40.024 1.00 96.41 260 VAL A O 1
ATOM 1911 N N . GLU A 1 261 ? -26.268 -8.462 42.119 1.00 95.88 261 GLU A N 1
ATOM 1912 C CA . GLU A 1 261 ? -27.503 -9.069 42.597 1.00 95.37 261 GLU A CA 1
ATOM 1913 C C . GLU A 1 261 ? -28.593 -8.013 42.790 1.00 94.85 261 GLU A C 1
ATOM 1914 O O . GLU A 1 261 ? -29.779 -8.293 42.608 1.00 94.48 261 GLU A O 1
ATOM 1920 N N . ASN A 1 262 ? -28.181 -6.800 43.152 1.00 94.38 262 ASN A N 1
ATOM 1921 C CA . ASN A 1 262 ? -29.116 -5.714 43.435 1.00 93.86 262 ASN A CA 1
ATOM 1922 C C . ASN A 1 262 ? -29.686 -5.103 42.167 1.00 93.29 262 ASN A C 1
ATOM 1923 O O . ASN A 1 262 ? -30.824 -4.638 42.152 1.00 93.63 262 ASN A O 1
ATOM 1928 N N . ARG A 1 263 ? -28.887 -5.102 41.106 1.00 92.85 263 ARG A N 1
ATOM 1929 C CA . ARG A 1 263 ? -29.320 -4.565 39.822 1.00 90.63 263 ARG A CA 1
ATOM 1930 C C . ARG A 1 263 ? -30.725 -5.061 39.478 1.00 88.81 263 ARG A C 1
ATOM 1931 O O . ARG A 1 263 ? -31.139 -6.141 39.904 1.00 87.11 263 ARG A O 1
ATOM 1939 N N . PRO A 1 264 ? -31.482 -4.262 38.712 1.00 87.89 264 PRO A N 1
ATOM 1940 C CA . PRO A 1 264 ? -32.816 -4.661 38.252 1.00 86.83 264 PRO A CA 1
ATOM 1941 C C . PRO A 1 264 ? -32.754 -5.899 37.367 1.00 85.94 264 PRO A C 1
ATOM 1942 O O . PRO A 1 264 ? -31.846 -6.045 36.549 1.00 85.57 264 PRO A O 1
ATOM 1946 N N . LYS A 1 265 ? -33.723 -6.787 37.540 1.00 84.93 265 LYS A N 1
ATOM 1947 C CA . LYS A 1 265 ? -33.793 -8.002 36.747 1.00 84.19 265 LYS A CA 1
ATOM 1948 C C . LYS A 1 265 ? -34.096 -7.638 35.301 1.00 83.79 265 LYS A C 1
ATOM 1949 O O . LYS A 1 265 ? -35.147 -7.071 34.996 1.00 83.56 265 LYS A O 1
ATOM 1955 N N . TYR A 1 266 ? -33.160 -7.955 34.415 1.00 82.82 266 TYR A N 1
ATOM 1956 C CA . TYR A 1 266 ? -33.361 -7.742 32.993 1.00 81.58 266 TYR A CA 1
ATOM 1957 C C . TYR A 1 266 ? -33.609 -9.085 32.309 1.00 80.86 266 TYR A C 1
ATOM 1958 O O . TYR A 1 266 ? -32.781 -9.997 32.385 1.00 79.59 266 TYR A O 1
ATOM 1967 N N . ALA A 1 267 ? -34.763 -9.206 31.660 1.00 79.60 267 ALA A N 1
ATOM 1968 C CA . ALA A 1 267 ? -35.074 -10.390 30.873 1.00 79.16 267 ALA A CA 1
ATOM 1969 C C . ALA A 1 267 ? -34.353 -10.273 29.540 1.00 79.25 267 ALA A C 1
ATOM 1970 O O . ALA A 1 267 ? -34.153 -9.167 29.028 1.00 78.34 267 ALA A O 1
ATOM 1972 N N . GLY A 1 268 ? -33.952 -11.409 28.983 1.00 78.76 268 GLY A N 1
ATOM 1973 C CA . GLY A 1 268 ? -33.142 -11.370 27.782 1.00 79.72 268 GLY A CA 1
ATOM 1974 C C . GLY A 1 268 ? -33.965 -11.457 26.515 1.00 79.98 268 GLY A C 1
ATOM 1975 O O . GLY A 1 268 ? -35.016 -12.099 26.494 1.00 80.66 268 GLY A O 1
ATOM 1976 N N . TYR A 1 269 ? -33.489 -10.810 25.456 1.00 79.37 269 TYR A N 1
ATOM 1977 C CA . TYR A 1 269 ? -34.070 -10.990 24.130 1.00 78.90 269 TYR A CA 1
ATOM 1978 C C . TYR A 1 269 ? -33.658 -12.355 23.600 1.00 79.23 269 TYR A C 1
ATOM 1979 O O . TYR A 1 269 ? -33.076 -13.157 24.329 1.00 80.43 269 TYR A O 1
ATOM 1988 N N . SER A 1 270 ? -33.967 -12.628 22.339 1.00 79.33 270 S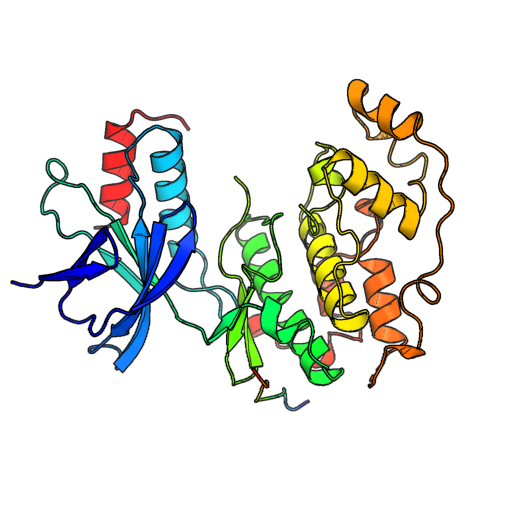ER A N 1
ATOM 1989 C CA . SER A 1 270 ? -33.441 -13.819 21.687 1.00 79.90 270 SER A CA 1
ATOM 1990 C C . SER A 1 270 ? -32.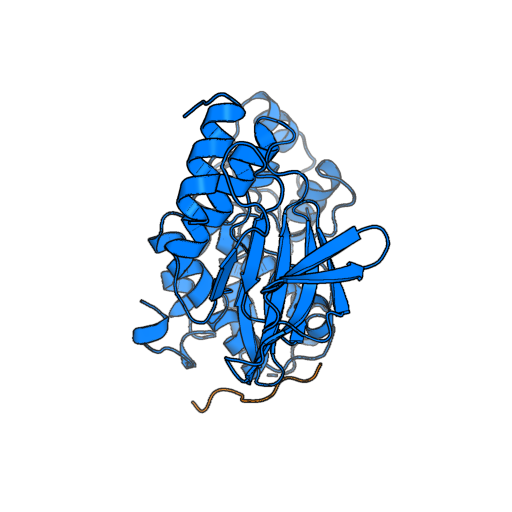367 -13.407 20.687 1.00 80.91 270 SER A C 1
ATOM 1991 O O . SER A 1 270 ? -32.246 -12.226 20.348 1.00 80.65 270 SER A O 1
ATOM 1994 N N . PHE A 1 271 ? -31.585 -14.376 20.219 1.00 82.39 271 PHE A N 1
ATOM 1995 C CA . PHE A 1 271 ? -30.560 -14.099 19.219 1.00 83.40 271 PHE A CA 1
ATOM 1996 C C . PHE A 1 271 ? -31.168 -13.832 17.851 1.00 83.71 271 PHE A C 1
ATOM 1997 O O . PHE A 1 271 ? -30.582 -13.125 17.031 1.00 82.95 271 PHE A O 1
ATOM 2005 N N . GLU A 1 272 ? -32.347 -14.391 17.609 1.00 84.68 272 GLU A N 1
ATOM 2006 C CA . GLU A 1 272 ? -33.093 -14.057 16.406 1.00 86.64 272 GLU A CA 1
ATOM 2007 C C . GLU A 1 272 ? -33.515 -12.598 16.509 1.00 86.81 272 GLU A C 1
ATOM 2008 O O . GLU A 1 272 ? -33.554 -11.872 15.514 1.00 85.79 272 GLU A O 1
ATOM 2014 N N . LYS A 1 273 ? -33.822 -12.181 17.733 1.00 87.84 273 LYS A N 1
ATOM 2015 C CA . LYS A 1 273 ? -34.202 -10.805 18.022 1.00 89.12 273 LYS A CA 1
ATOM 2016 C C . LYS A 1 273 ? -32.989 -9.877 17.952 1.00 89.49 273 LYS A C 1
ATOM 2017 O O . LYS A 1 273 ? -33.064 -8.781 17.391 1.00 88.99 273 LYS A O 1
ATOM 2023 N N . LEU A 1 274 ? -31.873 -10.319 18.523 1.00 89.52 274 LEU A N 1
ATOM 2024 C CA . LEU A 1 274 ? -30.669 -9.503 18.546 1.00 89.73 274 LEU A CA 1
ATOM 2025 C C . LEU A 1 274 ? -30.063 -9.428 17.147 1.00 90.24 274 LEU A C 1
ATOM 2026 O O . LEU A 1 274 ? -29.707 -8.350 16.670 1.00 90.09 274 LEU A O 1
ATOM 2031 N N . PHE A 1 275 ? -29.957 -10.575 16.485 1.00 90.77 275 PHE A N 1
ATOM 2032 C CA . PHE A 1 275 ? -29.390 -10.623 15.142 1.00 91.74 275 PHE A CA 1
ATOM 2033 C C . PHE A 1 275 ? -30.397 -11.225 14.171 1.00 92.51 275 PHE A C 1
ATOM 2034 O O . PHE A 1 275 ? -30.313 -12.400 13.821 1.00 92.28 275 PHE A O 1
ATOM 2042 N N . PRO A 1 276 ? -31.374 -10.417 13.729 1.00 93.94 276 PRO A N 1
ATOM 2043 C CA . PRO A 1 276 ? -32.440 -10.842 12.813 1.00 95.05 276 PRO A CA 1
ATOM 2044 C C . PRO A 1 276 ? -31.954 -11.101 11.384 1.00 96.07 276 PRO A C 1
ATOM 2045 O O . PRO A 1 276 ? -30.870 -10.667 11.000 1.00 95.85 276 PRO A O 1
ATOM 2049 N N . ASP A 1 277 ? -32.770 -11.807 10.605 1.00 97.19 277 ASP A N 1
ATOM 2050 C CA . ASP A 1 277 ? -32.433 -12.148 9.227 1.00 98.40 277 ASP A CA 1
ATOM 2051 C C . ASP A 1 277 ? -32.259 -10.910 8.349 1.00 99.46 277 ASP A C 1
ATOM 2052 O O . ASP A 1 277 ? -31.581 -10.958 7.320 1.00 99.50 277 ASP A O 1
ATOM 2057 N N . VAL A 1 278 ? -32.869 -9.803 8.760 1.00 100.40 278 VAL A N 1
ATOM 2058 C CA . VAL A 1 278 ? -32.786 -8.551 8.011 1.00 101.50 278 VAL A CA 1
ATOM 2059 C C . VAL A 1 278 ? -31.336 -8.124 7.757 1.00 102.33 278 VAL A C 1
ATOM 2060 O O . VAL A 1 278 ? -31.056 -7.390 6.810 1.00 102.26 278 VAL A O 1
ATOM 2064 N N . LEU A 1 279 ? -30.419 -8.597 8.598 1.00 103.58 279 LEU A N 1
ATOM 2065 C CA . LEU A 1 279 ? -29.042 -8.107 8.600 1.00 104.40 279 LEU A CA 1
ATOM 2066 C C . LEU A 1 279 ? -28.088 -8.945 7.746 1.00 105.13 279 LEU A C 1
ATOM 2067 O O . LEU A 1 279 ? -27.074 -8.440 7.263 1.00 105.22 279 LEU A O 1
ATOM 2072 N N . PHE A 1 280 ? -28.411 -10.221 7.562 1.00 106.20 280 PHE A N 1
ATOM 2073 C CA . PHE A 1 280 ? -27.535 -11.130 6.826 1.00 107.02 280 PHE A CA 1
ATOM 2074 C C . PHE A 1 280 ? -27.654 -10.967 5.316 1.00 107.33 280 PHE A C 1
ATOM 2075 O O . PHE A 1 280 ? -28.697 -10.558 4.801 1.00 107.68 280 PHE A O 1
ATOM 2083 N N . PRO A 1 281 ? -26.571 -11.283 4.588 1.00 107.25 281 PRO A N 1
ATOM 2084 C CA . PRO A 1 281 ? -26.558 -11.324 3.122 1.00 106.70 281 PRO A CA 1
ATOM 2085 C C . PRO A 1 281 ? -27.268 -12.557 2.567 1.00 106.19 281 PRO A C 1
ATOM 2086 O O . PRO A 1 281 ? -26.624 -13.519 2.145 1.00 105.77 281 PRO A O 1
ATOM 2090 N N . LYS A 1 290 ? -26.260 -20.337 5.412 1.00 93.75 290 LYS A N 1
ATOM 2091 C CA . LYS A 1 290 ? -25.472 -19.818 6.522 1.00 93.46 290 LYS A CA 1
ATOM 2092 C C . LYS A 1 290 ? -26.379 -19.055 7.483 1.00 93.67 290 LYS A C 1
ATOM 2093 O O . LYS A 1 290 ? -27.281 -19.639 8.074 1.00 93.23 290 LYS A O 1
ATOM 2099 N N . ALA A 1 291 ? -26.125 -17.757 7.633 1.00 94.17 291 ALA A N 1
ATOM 2100 C CA . ALA A 1 291 ? -26.999 -16.849 8.379 1.00 94.74 291 ALA A CA 1
ATOM 2101 C C . ALA A 1 291 ? -27.515 -17.438 9.688 1.00 94.95 291 ALA A C 1
ATOM 2102 O O . ALA A 1 291 ? -27.068 -17.055 10.771 1.00 95.67 291 ALA A O 1
ATOM 2104 N N . SER A 1 292 ? -28.467 -18.359 9.583 1.00 94.27 292 SER A N 1
ATOM 2105 C CA . SER A 1 292 ? -28.936 -19.113 10.737 1.00 93.22 292 SER A CA 1
ATOM 2106 C C . SER A 1 292 ? -27.765 -19.762 11.478 1.00 92.34 292 SER A C 1
ATOM 2107 O O . SER A 1 292 ? -27.881 -20.098 12.656 1.00 92.36 292 SER A O 1
ATOM 2110 N N . GLN A 1 293 ? -26.640 -19.930 10.785 1.00 91.29 293 GLN A N 1
ATOM 2111 C CA . GLN A 1 293 ? -25.443 -20.523 11.380 1.00 90.33 293 GLN A CA 1
ATOM 2112 C C . GLN A 1 293 ? -24.665 -19.515 12.216 1.00 88.84 293 GLN A C 1
ATOM 2113 O O . GLN A 1 293 ? -24.330 -19.782 13.368 1.00 88.96 293 GLN A O 1
ATOM 2119 N N . ALA A 1 294 ? -24.374 -18.360 11.629 1.00 87.09 294 ALA A N 1
ATOM 2120 C CA . ALA A 1 294 ? -23.651 -17.308 12.328 1.00 86.05 294 ALA A CA 1
ATOM 2121 C C . ALA A 1 294 ? -24.402 -16.923 13.596 1.00 85.42 294 ALA A C 1
ATOM 2122 O O . ALA A 1 294 ? -23.828 -16.362 14.532 1.00 85.34 294 ALA A O 1
ATOM 2124 N N . ARG A 1 295 ? -25.693 -17.239 13.612 1.00 83.93 295 ARG A N 1
ATOM 2125 C CA . ARG A 1 295 ? -26.566 -16.924 14.736 1.00 82.76 295 ARG A CA 1
ATOM 2126 C C . ARG A 1 295 ? -26.373 -17.970 15.834 1.00 80.50 295 ARG A C 1
ATOM 2127 O O . ARG A 1 295 ? -26.359 -17.648 17.023 1.00 80.87 295 ARG A O 1
ATOM 2135 N N . ASP A 1 296 ? -26.215 -19.222 15.421 1.00 77.59 296 ASP A N 1
ATOM 2136 C CA . ASP A 1 296 ? -26.001 -20.323 16.352 1.00 76.19 296 ASP A CA 1
ATOM 2137 C C . ASP A 1 296 ? -24.664 -20.145 17.076 1.00 74.48 296 ASP A C 1
ATOM 2138 O O . ASP A 1 296 ? -24.604 -20.159 18.304 1.00 73.74 296 ASP A O 1
ATOM 2143 N N . LEU A 1 297 ? -23.598 -19.968 16.300 1.00 72.67 297 LEU A N 1
ATOM 2144 C CA . LEU A 1 297 ? -22.259 -19.778 16.847 1.00 70.09 297 LEU A CA 1
ATOM 2145 C C . LEU A 1 297 ? -22.255 -18.592 17.808 1.00 69.17 297 LEU A C 1
ATOM 2146 O O . LEU A 1 297 ? -21.722 -18.680 18.914 1.00 69.00 297 LEU A O 1
ATOM 2151 N N . LEU A 1 298 ? -22.870 -17.491 17.388 1.00 67.21 298 LEU A N 1
ATOM 2152 C CA . LEU A 1 298 ? -22.981 -16.307 18.234 1.00 65.83 298 LEU A CA 1
ATOM 2153 C C . LEU A 1 298 ? -23.656 -16.596 19.566 1.00 64.20 298 LEU A C 1
ATOM 2154 O O . LEU A 1 298 ? -23.212 -16.117 20.613 1.00 63.69 298 LEU A O 1
ATOM 2159 N N . SER A 1 299 ? -24.738 -17.367 19.526 1.00 63.27 299 SER A N 1
ATOM 2160 C CA . SER A 1 299 ? -25.480 -17.676 20.743 1.00 63.10 299 SER A CA 1
ATOM 2161 C C . SER A 1 299 ? -24.674 -18.623 21.628 1.00 61.93 299 SER A C 1
ATOM 2162 O O . SER A 1 299 ? -24.991 -18.812 22.801 1.00 61.80 299 SER A O 1
ATOM 2165 N N . LYS A 1 300 ? -23.629 -19.211 21.053 1.00 60.49 300 LYS A N 1
ATOM 2166 C CA . LYS A 1 300 ? -22.732 -20.094 21.792 1.00 58.45 300 LYS A CA 1
ATOM 2167 C C . LYS A 1 300 ? -21.478 -19.376 22.294 1.00 56.62 300 LYS A C 1
ATOM 2168 O O . LYS A 1 300 ? -20.850 -19.814 23.260 1.00 55.20 300 LYS A O 1
ATOM 2174 N N . MET A 1 301 ? -21.121 -18.270 21.643 1.00 54.24 301 MET A N 1
ATOM 2175 C CA . MET A 1 301 ? -19.985 -17.472 22.078 1.00 51.89 301 MET A CA 1
ATOM 2176 C C . MET A 1 301 ? -20.418 -16.384 23.079 1.00 54.05 301 MET A C 1
ATOM 2177 O O . MET A 1 301 ? -19.763 -16.179 24.112 1.00 51.16 301 MET A O 1
ATOM 2182 N N . LEU A 1 302 ? -21.529 -15.706 22.786 1.00 54.54 302 LEU A N 1
ATOM 2183 C CA . LEU A 1 302 ? -21.981 -14.579 23.606 1.00 56.89 302 LEU A CA 1
ATOM 2184 C C . LEU A 1 302 ? -22.778 -15.051 24.824 1.00 57.65 302 LEU A C 1
ATOM 2185 O O . LEU A 1 302 ? -23.940 -14.676 25.017 1.00 57.83 302 LEU A O 1
ATOM 2190 N N . VAL A 1 303 ? -22.131 -15.876 25.639 1.00 56.72 303 VAL A N 1
ATOM 2191 C CA . VAL A 1 303 ? -22.742 -16.459 26.816 1.00 55.36 303 VAL A CA 1
ATOM 2192 C C . VAL A 1 303 ? -22.014 -15.936 28.046 1.00 56.92 303 VAL A C 1
ATOM 2193 O O . VAL A 1 303 ? -20.801 -16.112 28.182 1.00 57.16 303 VAL A O 1
ATOM 2197 N N . ILE A 1 304 ? -22.755 -15.284 28.936 1.00 56.15 304 ILE A N 1
ATOM 2198 C CA . ILE A 1 304 ? -22.158 -14.628 30.093 1.00 57.19 304 ILE A CA 1
ATOM 2199 C C . ILE A 1 304 ? -21.445 -15.623 31.004 1.00 58.42 304 ILE A C 1
ATOM 2200 O O . ILE A 1 304 ? -20.300 -15.396 31.415 1.00 57.89 304 ILE A O 1
ATOM 2205 N N . ASP A 1 305 ? -22.132 -16.719 31.315 1.00 59.63 305 ASP A N 1
ATOM 2206 C CA . ASP A 1 305 ? -21.552 -17.812 32.093 1.00 59.91 305 ASP A CA 1
ATOM 2207 C C . ASP A 1 305 ? -20.579 -18.589 31.214 1.00 58.47 305 ASP A C 1
ATOM 2208 O O . ASP A 1 305 ? -20.990 -19.313 30.304 1.00 56.93 305 ASP A O 1
ATOM 2213 N N . ALA A 1 306 ? -19.290 -18.434 31.497 1.00 57.45 306 ALA A N 1
ATOM 2214 C CA . ALA A 1 306 ? -18.244 -19.004 30.654 1.00 56.78 306 ALA A CA 1
ATOM 2215 C C . ALA A 1 306 ? -18.300 -20.533 30.617 1.00 55.48 306 ALA A C 1
ATOM 2216 O O . ALA A 1 306 ? -17.869 -21.154 29.644 1.00 52.63 306 ALA A O 1
ATOM 2218 N N . SER A 1 307 ? -18.839 -21.143 31.668 1.00 55.35 307 SER A N 1
ATOM 2219 C CA . SER A 1 307 ? -18.895 -22.603 31.718 1.00 55.96 307 SER A CA 1
ATOM 2220 C C . SER A 1 307 ? -19.894 -23.158 30.714 1.00 54.56 307 SER A C 1
ATOM 2221 O O . SER A 1 307 ? -19.922 -24.361 30.461 1.00 54.46 307 SER A O 1
ATOM 2224 N N . LYS A 1 308 ? -20.704 -22.278 30.128 1.00 54.66 308 LYS A N 1
ATOM 2225 C CA . LYS A 1 308 ? -21.626 -22.688 29.068 1.00 54.30 308 LYS A CA 1
ATOM 2226 C C . LYS A 1 308 ? -21.205 -22.109 27.718 1.00 51.30 308 LYS A C 1
ATOM 2227 O O . LYS A 1 308 ? -21.821 -22.398 26.688 1.00 50.80 308 LYS A O 1
ATOM 2233 N N . ARG A 1 309 ? -20.162 -21.284 27.730 1.00 47.68 309 ARG A N 1
ATOM 2234 C CA . ARG A 1 309 ? -19.661 -20.643 26.511 1.00 45.49 309 ARG A CA 1
ATOM 2235 C C . ARG A 1 309 ? -18.842 -21.658 25.709 1.00 42.55 309 ARG A C 1
ATOM 2236 O O . ARG A 1 309 ? -18.110 -22.441 26.285 1.00 46.22 309 ARG A O 1
ATOM 2244 N N . ILE A 1 310 ? -18.957 -21.649 24.387 1.00 39.98 310 ILE A N 1
ATOM 2245 C CA . ILE A 1 310 ? -18.217 -22.612 23.577 1.00 40.12 310 ILE A CA 1
ATOM 2246 C C . ILE A 1 310 ? -16.694 -22.420 23.698 1.00 41.33 310 ILE A C 1
ATOM 2247 O O . ILE A 1 310 ? -16.220 -21.386 24.174 1.00 41.34 310 ILE A O 1
ATOM 2252 N N . SER A 1 311 ? -15.930 -23.425 23.277 1.00 39.68 311 SER A N 1
ATOM 2253 C CA . SER A 1 311 ? -14.477 -23.394 23.420 1.00 38.85 311 SER A CA 1
ATOM 2254 C C . SER A 1 311 ? -13.862 -23.102 22.060 1.00 40.30 311 SER A C 1
ATOM 2255 O O . SER A 1 311 ? -14.539 -23.210 21.030 1.00 41.73 311 SER A O 1
ATOM 2258 N N . VAL A 1 312 ? -12.577 -22.765 22.053 1.00 36.90 312 VAL A N 1
ATOM 2259 C CA . VAL A 1 312 ? -11.888 -22.525 20.798 1.00 36.09 312 VAL A CA 1
ATOM 2260 C C . VAL A 1 312 ? -11.861 -23.743 19.885 1.00 38.11 312 VAL A C 1
ATOM 2261 O O . VAL A 1 312 ? -12.112 -23.621 18.689 1.00 38.41 312 VAL A O 1
ATOM 2265 N N . ASP A 1 313 ? -11.545 -24.913 20.430 1.00 38.26 313 ASP A N 1
ATOM 2266 C CA . ASP A 1 313 ? -11.526 -26.111 19.602 1.00 41.44 313 ASP A CA 1
ATOM 2267 C C . ASP A 1 313 ? -12.913 -26.424 19.021 1.00 43.01 313 ASP A C 1
ATOM 2268 O O . ASP A 1 313 ? -13.027 -26.767 17.848 1.00 43.43 313 ASP A O 1
ATOM 2273 N N . GLU A 1 314 ? -13.967 -26.295 19.825 1.00 45.13 314 GLU A N 1
ATOM 2274 C CA . GLU A 1 314 ? -15.325 -26.496 19.302 1.00 49.25 314 GLU A CA 1
ATOM 2275 C C . GLU A 1 314 ? -15.697 -25.418 18.292 1.00 49.19 314 GLU A C 1
ATOM 2276 O O . GLU A 1 314 ? -16.278 -25.715 17.244 1.00 48.78 314 GLU A O 1
ATOM 2282 N N . ALA A 1 315 ? -15.353 -24.171 18.605 1.00 47.02 315 ALA A N 1
ATOM 2283 C CA . ALA A 1 315 ? -15.633 -23.065 17.708 1.00 46.36 315 ALA A CA 1
ATOM 2284 C C . ALA A 1 315 ? -14.997 -23.313 16.343 1.00 46.72 315 ALA A C 1
ATOM 2285 O O . ALA A 1 315 ? -15.603 -23.027 15.312 1.00 45.56 315 ALA A O 1
ATOM 2287 N N . LEU A 1 316 ? -13.781 -23.852 16.340 1.00 46.47 316 LEU A N 1
ATOM 2288 C CA . LEU A 1 316 ? -13.066 -24.111 15.094 1.00 49.92 316 LEU A CA 1
ATOM 2289 C C . LEU A 1 316 ? -13.788 -25.134 14.217 1.00 54.72 316 LEU A C 1
ATOM 2290 O O . LEU A 1 316 ? -13.982 -24.913 13.021 1.00 54.70 316 LEU A O 1
ATOM 2295 N N . GLN A 1 317 ? -14.188 -26.251 14.817 1.00 58.27 317 GLN A N 1
ATOM 2296 C CA . GLN A 1 317 ? -14.883 -27.299 14.087 1.00 61.36 317 GLN A CA 1
ATOM 2297 C C . GLN A 1 317 ? -16.385 -27.049 13.948 1.00 61.69 317 GLN A C 1
ATOM 2298 O O . GLN A 1 317 ? -17.112 -27.904 13.453 1.00 63.09 317 GLN A O 1
ATOM 2304 N N . HIS A 1 318 ? -16.853 -25.884 14.378 1.00 61.74 318 HIS A N 1
ATOM 2305 C CA . HIS A 1 318 ? -18.264 -25.545 14.213 1.00 63.22 318 HIS A CA 1
ATOM 2306 C C . HIS A 1 318 ? -18.560 -25.277 12.741 1.00 63.42 318 HIS A C 1
ATOM 2307 O O . HIS A 1 318 ? -17.737 -24.701 12.033 1.00 63.33 318 HIS A O 1
ATOM 2314 N N . PRO A 1 319 ? -19.748 -25.682 12.264 1.00 63.55 319 PRO A N 1
ATOM 2315 C CA . PRO A 1 319 ? -20.040 -25.653 10.826 1.00 63.25 319 PRO A CA 1
ATOM 2316 C C . PRO A 1 319 ? -19.697 -24.330 10.138 1.00 61.83 319 PRO A C 1
ATOM 2317 O O . PRO A 1 319 ? -19.083 -24.322 9.072 1.00 58.80 319 PRO A O 1
ATOM 2321 N N . TYR A 1 320 ? -20.084 -23.219 10.758 1.00 62.61 320 TYR A N 1
ATOM 2322 C CA . TYR A 1 320 ? -19.901 -21.899 10.157 1.00 62.90 320 TYR A CA 1
ATOM 2323 C C . TYR A 1 320 ? -18.422 -21.572 9.949 1.00 63.23 320 TYR A C 1
ATOM 2324 O O . TYR A 1 320 ? -18.088 -20.604 9.265 1.00 63.70 320 TYR A O 1
ATOM 2333 N N . ILE A 1 321 ? -17.547 -22.396 10.532 1.00 63.22 321 ILE A N 1
ATOM 2334 C CA . ILE A 1 321 ? -16.103 -22.136 10.579 1.00 61.81 321 ILE A CA 1
ATOM 2335 C C . ILE A 1 321 ? -15.277 -23.255 9.941 1.00 60.50 321 ILE A C 1
ATOM 2336 O O . ILE A 1 321 ? -14.264 -23.000 9.293 1.00 57.26 321 ILE A O 1
ATOM 2341 N N . ASN A 1 322 ? -15.723 -24.492 10.131 1.00 62.20 322 ASN A N 1
ATOM 2342 C CA . ASN A 1 322 ? -14.915 -25.672 9.828 1.00 65.03 322 ASN A CA 1
ATOM 2343 C C . ASN A 1 322 ? -14.603 -25.874 8.339 1.00 65.73 322 ASN A C 1
ATOM 2344 O O . ASN A 1 322 ? -13.823 -26.752 7.972 1.00 64.94 322 ASN A O 1
ATOM 2349 N N . VAL A 1 323 ? -15.205 -25.052 7.488 1.00 67.00 323 VAL A N 1
ATOM 2350 C CA . VAL A 1 323 ? -15.018 -25.157 6.044 1.00 68.48 323 VAL A CA 1
ATOM 2351 C C . VAL A 1 323 ? -13.578 -24.918 5.590 1.00 69.94 323 VAL A C 1
ATOM 2352 O O . VAL A 1 323 ? -13.167 -25.405 4.538 1.00 70.85 323 VAL A O 1
ATOM 2356 N N . TRP A 1 324 ? -12.813 -24.173 6.384 1.00 70.67 324 TRP A N 1
ATOM 2357 C CA . TRP A 1 324 ? -11.474 -23.743 5.985 1.00 70.54 324 TRP A CA 1
ATOM 2358 C C . TRP A 1 324 ? -10.382 -24.615 6.585 1.00 72.15 324 TRP A C 1
ATOM 2359 O O . TRP A 1 324 ? -9.201 -24.436 6.292 1.00 70.34 324 TRP A O 1
ATOM 2370 N N . TYR A 1 325 ? -10.789 -25.559 7.424 1.00 75.14 325 TYR A N 1
ATOM 2371 C CA . TYR A 1 325 ? -9.867 -26.282 8.291 1.00 78.56 325 TYR A CA 1
ATOM 2372 C C . TYR A 1 325 ? -8.605 -26.765 7.576 1.00 80.14 325 TYR A C 1
ATOM 2373 O O . TYR A 1 325 ? -8.666 -27.284 6.462 1.00 80.61 325 TYR A O 1
ATOM 2382 N N . ASP A 1 326 ? -7.464 -26.581 8.235 1.00 81.81 326 ASP A N 1
ATOM 2383 C CA . ASP A 1 326 ? -6.186 -27.117 7.775 1.00 83.10 326 ASP A CA 1
ATOM 2384 C C . ASP A 1 326 ? -5.337 -27.404 9.016 1.00 83.71 326 ASP A C 1
ATOM 2385 O O . ASP A 1 326 ? -5.050 -26.501 9.804 1.00 83.49 326 ASP A O 1
ATOM 2390 N N . PRO A 1 327 ? -4.934 -28.671 9.207 1.00 83.73 327 PRO A N 1
ATOM 2391 C CA . PRO A 1 327 ? -4.278 -29.143 10.436 1.00 83.78 327 PRO A CA 1
ATOM 2392 C C . PRO A 1 327 ? -2.941 -28.474 10.779 1.00 83.70 327 PRO A C 1
ATOM 2393 O O . PRO A 1 327 ? -2.513 -28.483 11.936 1.00 83.54 327 PRO A O 1
ATOM 2397 N N . SER A 1 328 ? -2.286 -27.896 9.779 1.00 83.25 328 SER A N 1
ATOM 2398 C CA . SER A 1 328 ? -1.002 -27.237 9.994 1.00 82.39 328 SER A CA 1
ATOM 2399 C C . SER A 1 328 ? -1.165 -25.817 10.546 1.00 80.43 328 SER A C 1
ATOM 2400 O O . SER A 1 328 ? -0.221 -25.244 11.091 1.00 79.78 328 SER A O 1
ATOM 2403 N N . GLU A 1 329 ? -2.364 -25.256 10.403 1.00 78.24 329 GLU A N 1
ATOM 2404 C CA . GLU A 1 329 ? -2.670 -23.932 10.947 1.00 75.89 329 GLU A CA 1
ATOM 2405 C C . GLU A 1 329 ? -3.438 -24.025 12.264 1.00 74.37 329 GLU A C 1
ATOM 2406 O O . GLU A 1 329 ? -3.282 -23.178 13.143 1.00 73.42 329 GLU A O 1
ATOM 2412 N N . ALA A 1 330 ? -4.274 -25.052 12.384 1.00 73.23 330 ALA A N 1
ATOM 2413 C CA . ALA A 1 330 ? -5.232 -25.151 13.477 1.00 72.82 330 ALA A CA 1
ATOM 2414 C C . ALA A 1 330 ? -4.788 -26.130 14.560 1.00 72.93 330 ALA A C 1
ATOM 2415 O O . ALA A 1 330 ? -5.598 -26.564 15.377 1.00 72.93 330 ALA A O 1
ATOM 2417 N N . GLU A 1 331 ? -3.505 -26.482 14.550 1.00 73.81 331 GLU A N 1
ATOM 2418 C CA . GLU A 1 331 ? -2.906 -27.285 15.614 1.00 74.81 331 GLU A CA 1
ATOM 2419 C C . GLU A 1 331 ? -1.393 -27.084 15.651 1.00 75.23 331 GLU A C 1
ATOM 2420 O O . GLU A 1 331 ? -0.747 -27.315 16.675 1.00 75.05 331 GLU A O 1
ATOM 2426 N N . ARG A 1 345 ? 8.358 -12.459 39.124 1.00 85.64 345 ARG A N 1
ATOM 2427 C CA . ARG A 1 345 ? 9.624 -12.184 39.799 1.00 85.53 345 ARG A CA 1
ATOM 2428 C C . ARG A 1 345 ? 9.891 -10.678 39.808 1.00 83.98 345 ARG A C 1
ATOM 2429 O O . ARG A 1 345 ? 9.547 -9.975 38.856 1.00 84.12 345 ARG A O 1
ATOM 2437 N N . GLU A 1 346 ? 10.495 -10.187 40.887 1.00 82.02 346 GLU A N 1
ATOM 2438 C CA . GLU A 1 346 ? 10.839 -8.772 40.991 1.00 79.54 346 GLU A CA 1
ATOM 2439 C C . GLU A 1 346 ? 12.306 -8.559 40.634 1.00 76.67 346 GLU A C 1
ATOM 2440 O O . GLU A 1 346 ? 13.135 -9.452 40.812 1.00 75.46 346 GLU A O 1
ATOM 2446 N N . HIS A 1 347 ? 12.615 -7.375 40.117 1.00 73.58 347 HIS A N 1
ATOM 2447 C CA . HIS A 1 347 ? 13.995 -6.988 39.862 1.00 71.08 347 HIS A CA 1
ATOM 2448 C C . HIS A 1 347 ? 14.141 -5.487 40.034 1.00 69.00 347 HIS A C 1
ATOM 2449 O O . HIS A 1 347 ? 13.153 -4.753 40.049 1.00 66.88 347 HIS A O 1
ATOM 2456 N N . THR A 1 348 ? 15.381 -5.035 40.169 1.00 67.26 348 THR A N 1
ATOM 2457 C CA . THR A 1 348 ? 15.664 -3.611 40.147 1.00 66.60 348 THR A CA 1
ATOM 2458 C C . THR A 1 348 ? 15.644 -3.138 38.700 1.00 65.49 348 THR A C 1
ATOM 2459 O O . THR A 1 348 ? 15.761 -3.942 37.774 1.00 63.34 348 THR A O 1
ATOM 2463 N N . ILE A 1 349 ? 15.488 -1.834 38.508 1.00 64.03 349 ILE A N 1
ATOM 2464 C CA . ILE A 1 349 ? 15.528 -1.273 37.172 1.00 63.65 349 ILE A CA 1
ATOM 2465 C C . ILE A 1 349 ? 16.800 -1.694 36.435 1.00 63.43 349 ILE A C 1
ATOM 2466 O O . ILE A 1 349 ? 16.754 -2.029 35.253 1.00 63.06 349 ILE A O 1
ATOM 2471 N N . GLU A 1 350 ? 17.929 -1.700 37.134 1.00 63.03 350 GLU A N 1
ATOM 2472 C CA . GLU A 1 350 ? 19.188 -2.089 36.510 1.00 62.18 350 GLU A CA 1
ATOM 2473 C C . GLU A 1 350 ? 19.206 -3.569 36.124 1.00 61.42 350 GLU A C 1
ATOM 2474 O O . GLU A 1 350 ? 19.810 -3.945 35.118 1.00 58.45 350 GLU A O 1
ATOM 2480 N N . GLU A 1 351 ? 18.543 -4.407 36.918 1.00 59.92 351 GLU A N 1
ATOM 2481 C CA . GLU A 1 351 ? 18.422 -5.825 36.589 1.00 60.42 351 GLU A CA 1
ATOM 2482 C C . GLU A 1 351 ? 17.483 -6.089 35.411 1.00 58.95 351 GLU A C 1
ATOM 2483 O O . GLU A 1 351 ? 17.720 -6.993 34.611 1.00 56.99 351 GLU A O 1
ATOM 2489 N N . TRP A 1 352 ? 16.413 -5.307 35.313 1.00 58.57 352 TRP A N 1
ATOM 2490 C CA . TRP A 1 352 ? 15.503 -5.410 34.179 1.00 58.99 352 TRP A CA 1
ATOM 2491 C C . TRP A 1 352 ? 16.245 -4.953 32.929 1.00 58.25 352 TRP A C 1
ATOM 2492 O O . TRP A 1 352 ? 16.126 -5.553 31.863 1.00 57.59 352 TRP A O 1
ATOM 2503 N N . LYS A 1 353 ? 17.015 -3.883 33.084 1.00 58.56 353 LYS A N 1
ATOM 2504 C CA . LYS A 1 353 ? 17.782 -3.310 31.990 1.00 58.48 353 LYS A CA 1
ATOM 2505 C C . LYS A 1 353 ? 18.806 -4.317 31.470 1.00 59.69 353 LYS A C 1
ATOM 2506 O O . LYS A 1 353 ? 19.055 -4.399 30.267 1.00 60.15 353 LYS A O 1
ATOM 2512 N N . GLU A 1 354 ? 19.389 -5.095 32.373 1.00 59.61 354 GLU A N 1
ATOM 2513 C CA . GLU A 1 354 ? 20.351 -6.112 31.971 1.00 60.00 354 GLU A CA 1
ATOM 2514 C C . GLU A 1 354 ? 19.641 -7.273 31.261 1.00 58.24 354 GLU A C 1
ATOM 2515 O O . GLU A 1 354 ? 20.089 -7.740 30.216 1.00 57.08 354 GLU A O 1
ATOM 2521 N N . LEU A 1 355 ? 18.528 -7.727 31.827 1.00 56.17 355 LEU A N 1
ATOM 2522 C CA . LEU A 1 355 ? 17.761 -8.815 31.230 1.00 55.23 355 LEU A CA 1
ATOM 2523 C C . LEU A 1 355 ? 17.300 -8.452 29.819 1.00 54.16 355 LEU A C 1
ATOM 2524 O O . LEU A 1 355 ? 17.429 -9.248 28.885 1.00 53.68 355 LEU A O 1
ATOM 2529 N N . ILE A 1 356 ? 16.764 -7.244 29.679 1.00 50.84 356 ILE A N 1
ATOM 2530 C CA . ILE A 1 356 ? 16.254 -6.764 28.406 1.00 47.65 356 ILE A CA 1
ATOM 2531 C C . ILE A 1 356 ? 17.388 -6.722 27.395 1.00 47.19 356 ILE A C 1
ATOM 2532 O O . ILE A 1 356 ? 17.234 -7.151 26.251 1.00 47.84 356 ILE A O 1
ATOM 2537 N N . TYR A 1 357 ? 18.539 -6.233 27.841 1.00 47.54 357 TYR A N 1
ATOM 2538 C CA . TYR A 1 357 ? 19.699 -6.082 26.983 1.00 47.39 357 TYR A CA 1
ATOM 2539 C C . TYR A 1 357 ? 20.129 -7.442 26.437 1.00 47.89 357 TYR A C 1
ATOM 2540 O O . TYR A 1 357 ? 20.473 -7.566 25.264 1.00 45.75 357 TYR A O 1
ATOM 2549 N N . LYS A 1 358 ? 20.090 -8.469 27.277 1.00 50.27 358 LYS A N 1
ATOM 2550 C CA . LYS A 1 358 ? 20.385 -9.821 26.803 1.00 52.61 358 LYS A CA 1
ATOM 2551 C C . LYS A 1 358 ? 19.457 -10.184 25.643 1.00 50.92 358 LYS A C 1
ATOM 2552 O O . LYS A 1 358 ? 19.924 -10.615 24.584 1.00 49.27 358 LYS A O 1
ATOM 2558 N N . GLU A 1 359 ? 18.149 -10.001 25.845 1.00 47.71 359 GLU A N 1
ATOM 2559 C CA . GLU A 1 359 ? 17.159 -10.306 24.808 1.00 47.13 359 GLU A CA 1
ATOM 2560 C C . GLU A 1 359 ? 17.455 -9.598 23.488 1.00 45.84 359 GLU A C 1
ATOM 2561 O O . GLU A 1 359 ? 17.311 -10.184 22.418 1.00 42.95 359 GLU A O 1
ATOM 2567 N N . VAL A 1 360 ? 17.869 -8.338 23.567 1.00 44.83 360 VAL A N 1
ATOM 2568 C CA . VAL A 1 360 ? 18.182 -7.575 22.370 1.00 45.26 360 VAL A CA 1
ATOM 2569 C C . VAL A 1 360 ? 19.415 -8.128 21.645 1.00 47.93 360 VAL A C 1
ATOM 2570 O O . VAL A 1 360 ? 19.412 -8.257 20.422 1.00 47.46 360 VAL A O 1
ATOM 2574 N N . MET A 1 361 ? 20.459 -8.465 22.399 1.00 50.37 361 MET A N 1
ATOM 2575 C CA . MET A 1 361 ? 21.700 -8.964 21.805 1.00 52.58 361 MET A CA 1
ATOM 2576 C C . MET A 1 361 ? 21.520 -10.392 21.306 1.00 53.72 361 MET A C 1
ATOM 2577 O O . MET A 1 361 ? 20.682 -11.116 21.885 1.00 54.30 361 MET A O 1
ATOM 2582 N N . PRO B 2 2 ? -14.398 -24.412 0.353 1.00 82.20 154 PRO B N 1
ATOM 2583 C CA . PRO B 2 2 ? -13.208 -24.586 -0.514 1.00 81.98 154 PRO B CA 1
ATOM 2584 C C . PRO B 2 2 ? -12.842 -23.311 -1.273 1.00 81.32 154 PRO B C 1
ATOM 2585 O O . PRO B 2 2 ? -13.681 -22.430 -1.475 1.00 80.99 154 PRO B O 1
ATOM 2589 N N . LYS B 2 3 ? -11.581 -23.231 -1.693 1.00 79.87 155 LYS B N 1
ATOM 2590 C CA . LYS B 2 3 ? -10.989 -21.991 -2.189 1.00 78.79 155 LYS B CA 1
ATOM 2591 C C . LYS B 2 3 ? -11.278 -20.809 -1.272 1.00 76.39 155 LYS B C 1
ATOM 2592 O O . LYS B 2 3 ? -12.343 -20.192 -1.336 1.00 76.13 155 LYS B O 1
ATOM 2598 N N . ARG B 2 4 ? -10.312 -20.497 -0.419 1.00 73.87 156 ARG B N 1
ATOM 2599 C CA . ARG B 2 4 ? -10.457 -19.398 0.524 1.00 70.71 156 ARG B CA 1
ATOM 2600 C C . ARG B 2 4 ? -10.387 -18.078 -0.229 1.00 68.93 156 ARG B C 1
ATOM 2601 O O . ARG B 2 4 ? -9.650 -17.949 -1.207 1.00 68.57 156 ARG B O 1
ATOM 2609 N N . PRO B 2 5 ? -11.154 -17.076 0.218 1.00 67.48 157 PRO B N 1
ATOM 2610 C CA . PRO B 2 5 ? -11.062 -15.761 -0.418 1.00 67.29 157 PRO B CA 1
ATOM 2611 C C . PRO B 2 5 ? -9.610 -15.312 -0.515 1.00 67.18 157 PRO B C 1
ATOM 2612 O O . PRO B 2 5 ? -8.772 -15.704 0.297 1.00 66.82 157 PRO B O 1
ATOM 2616 N N . THR B 2 6 ? -9.312 -14.505 -1.524 1.00 67.64 158 THR B N 1
ATOM 2617 C CA . THR B 2 6 ? -7.947 -14.049 -1.754 1.00 67.77 158 THR B CA 1
ATOM 2618 C C . THR B 2 6 ? -7.902 -12.535 -1.847 1.00 66.01 158 THR B C 1
ATOM 2619 O O . THR B 2 6 ? -6.859 -11.955 -2.138 1.00 65.52 158 THR B O 1
ATOM 2623 N N . THR B 2 7 ? -9.042 -11.899 -1.616 1.00 64.79 159 THR B N 1
ATOM 2624 C CA . THR B 2 7 ? -9.104 -10.449 -1.626 1.00 66.18 159 THR B CA 1
ATOM 2625 C C . THR B 2 7 ? -10.085 -9.941 -0.575 1.00 65.56 159 THR B C 1
ATOM 2626 O O . THR B 2 7 ? -11.109 -10.570 -0.310 1.00 63.81 159 THR B O 1
ATOM 2630 N N . LEU B 2 8 ? -9.751 -8.804 0.026 1.00 66.18 160 LEU B N 1
ATOM 2631 C CA . LEU B 2 8 ? -10.641 -8.115 0.954 1.00 66.82 160 LEU B CA 1
ATOM 2632 C C . LEU B 2 8 ? -10.640 -6.641 0.571 1.00 68.35 160 LEU B C 1
ATOM 2633 O O . LEU B 2 8 ? -9.618 -6.109 0.151 1.00 69.11 160 LEU B O 1
ATOM 2638 N N . ASN B 2 9 ? -11.785 -5.984 0.706 1.00 70.12 161 ASN B N 1
ATOM 2639 C CA . ASN B 2 9 ? -11.916 -4.609 0.246 1.00 73.23 161 ASN B CA 1
ATOM 2640 C C . ASN B 2 9 ? -11.727 -3.624 1.396 1.00 74.81 161 ASN B C 1
ATOM 2641 O O . ASN B 2 9 ? -12.518 -3.599 2.337 1.00 75.49 161 ASN B O 1
ATOM 2646 N N . LEU B 2 10 ? -10.681 -2.807 1.311 1.00 76.84 162 LEU B N 1
ATOM 2647 C CA . LEU B 2 10 ? -10.338 -1.891 2.395 1.00 78.41 162 LEU B CA 1
ATOM 2648 C C . LEU B 2 10 ? -10.884 -0.483 2.160 1.00 79.80 162 LEU B C 1
ATOM 2649 O O . LEU B 2 10 ? -10.074 0.428 1.873 1.00 80.96 162 LEU B O 1
#

GO terms:
  GO:0034614 cellular response to reactive oxygen species (P, IDA)
  GO:0031281 positive regulation of cyclase activity (P, IMP)
  GO:0051247 positive regulation of protein metabolic process (P, IMP)
  GO:0016241 regulation of macroautophagy (P, TAS)
  GO:0004674 protein serine/threonine kinase activity (F, IDA)
  GO:0043066 negative regulation of apoptotic process (P, IDA)
  GO:0009411 response to UV (P, IDA)
  GO:0071222 cellular response to lipopolysaccharide (P, IDA)
  GO:0007258 JUN phosphorylation (P, IDA)
  GO:0034599 cellular response to oxidative stress (P, IDA)
  GO:0018105 peptidyl-serine phosphorylation (P, IDA)
  GO:1900227 positive regulation of NLRP3 inflammasome complex assembly (P, IDA)
  GO:0006979 response to oxidative stress (P, IDA)
  GO:0106310 protein serine kinase activity (F, EXP)
  GO:0006468 protein phosphorylation (P, IMP)
  GO:0005515 protein binding (F, IPI)
  GO:0004674 protein serine/threonine kinase activity (F, TAS)
  GO:0004705 JUN kinase activity (F, TAS)
  GO:0038095 Fc-epsilon receptor signaling pathway (P, TAS)
  GO:0043065 positive regulation of apoptotic process (P, TAS)

CATH classification: 3.30.200.20 (+1 more: 1.10.510.10)

Nearest PDB structures (foldseek):
  4e73-assembly1_A  TM=1.003E+00  e=1.830E-61  Homo sapiens
  4hys-assembly1_A  TM=9.827E-01  e=4.969E-53  Homo sapiens
  4izy-assembly1_A  TM=9.792E-01  e=1.509E-52  Homo sapiens
  3oxi-assembly1_A  TM=9.601E-01  e=1.012E-49  Homo sapiens
  2r9s-assembly2_B  TM=9.536E-01  e=1.217E-48  Homo sapiens

Sequence (327 aa):
NNFYSVEIGDSTFTVLKRYQNLKPIGSGAQGIVCAAYDAILERNVAIKKLSRPFQNQTHAKRAYRELVLMKCVNHKNIIGLLNVFTPQKSLEEFQDVYIVMELMDANLCQVIQMELDHERMSYLLYQMMLCGIKHLHSAGIIHRDLKPSNIVVKSDCTLKILDFGLARYYRAPEVILGMGYKENVDIWSVGCIMGEMIKGGVLFPGTDHIDQWNKVIEQLGTPCPEFMKKLQPTVRTYVENRPKYAGYSFEKLFPDVLFPKASQARDLLSKMLVIDASKRISVDEALQHPYINVWYDPSEAEREHTIEEWKELIYKEVMPKRPTTLNL

Solvent-accessible surface area: 15919 Å² total; per-residue (Å²): 174,104,56,72,66,41,112,15,73,161,18,52,0,33,0,43,113,55,1,76,109,15,124,84,106,36,96,50,93,51,1,53,26,0,21,3,81,1,42,117,75,133,102,87,0,6,0,19,40,11,37,139,7,27,87,52,72,90,40,0,96,70,7,56,71,20,2,45,34,15,96,94,14,128,31,114,4,2,9,20,46,63,44,18,16,14,35,37,168,24,49,141,81,0,109,35,0,1,0,0,14,38,34,21,77,29,54,0,49,112,1,9,112,55,154,8,49,28,76,70,3,6,16,0,0,2,6,0,0,1,0,0,40,51,1,21,93,53,66,7,32,1,35,22,1,68,7,54,7,0,19,0,81,60,60,0,46,0,26,0,68,42,15,23,44,102,131,93,24,53,1,0,6,28,11,14,49,40,64,88,149,84,21,1,1,0,1,1,0,0,2,0,0,0,12,9,17,77,44,29,53,10,2,57,7,110,85,89,97,38,3,11,24,45,2,4,58,30,37,6,46,14,49,79,88,4,19,140,111,9,107,102,125,37,79,75,105,12,96,116,63,74,178,61,94,42,125,58,37,88,126,13,1,44,90,133,63,26,96,134,24,75,52,0,18,55,0,0,37,87,0,4,32,12,11,27,81,122,11,22,48,11,71,109,0,0,98,11,70,6,0,52,66,14,75,49,93,98,14,0,154,229,139,42,74,70,124,80,12,35,77,47,0,31,121,39,14,143,142,175,64,19,88,76,10,112,96

InterPro domains:
  IPR000719 Protein kinase domain [PF00069] (26-321)
  IPR000719 Protein kinase domain [PS50011] (26-321)
  IPR000719 Protein kinase domain [SM00220] (26-321)
  IPR003527 Mitogen-activated protein (MAP) kinase, conserved site [PS01351] (61-163)
  IPR008271 Serine/threonine-protein kinase, active site [PS00108] (147-159)
  IPR008351 Mitogen-activated protein (MAP) kinase, JNK [PR01772] (76-85)
  IPR008351 Mitogen-activated protein (MAP) kinase, JNK [PR01772] (112-127)
  IPR008351 Mitogen-activated protein (MAP) kinase, JNK [PR01772] (135-146)
  IPR008351 Mitogen-activated protein (MAP) kinase, JNK [PR01772] (173-183)
  IPR008351 Mitogen-activated protein (MAP) kinase, JNK [PR01772] (198-208)
  IPR008351 Mitogen-activated protein (MAP) kinase, JNK [PR01772] (233-245)
  IPR008351 Mitogen-activated protein (MAP) kinase, JNK [PR01772] (261-277)
  IPR008351 Mitogen-activated protein (MAP) kinase, JNK [PR01772] (280-304)
  IPR008351 Mitogen-activated protein (MAP) kinase, JNK [PR01772] (324-335)
  IPR011009 Protein kinase-like domain superfamily [SSF56112] (12-357)
  IPR050117 Mitogen-activated protein (MAP) kinase [PTHR24055] (24-347)

Organism: Homo sapiens (NCBI:txid9606)

B-factor: mean 60.22, std 21.32, range [23.48, 114.69]

Secondary structure (DSSP, 8-state):
--EEEEEETTEEEEEETTEEEEEEEEEETTEEEEEEEETTTTEEEEEEEES-TTSSHHHHHHHHHHHHHHHH---TTB--EEEEE-S--STTT----EEEEE--SEETHHHHSS---HHHHHHHHHHHHHHHHHHHHTT-------GGGEEE-TTS-EEE--------S--HHHHTT----TTHHHHHHHHHHHHHHHSS-S---SSHHHHHHHHHHHH----HHHHTTS-HHHHHHHHHS-------HHHHS-GGG---THHHHHHHHHHS-SSGGGS--HHHHHHSHHHHTT--TTT------HHHHHHHHHHHH-/---------

Foldseek 3Di:
DQWDWDDAPPDIDIDGPQWADWDWDDADLQATWTWTQRNVVRGIKIKGKGDFCLPDQVSLVVLLVQ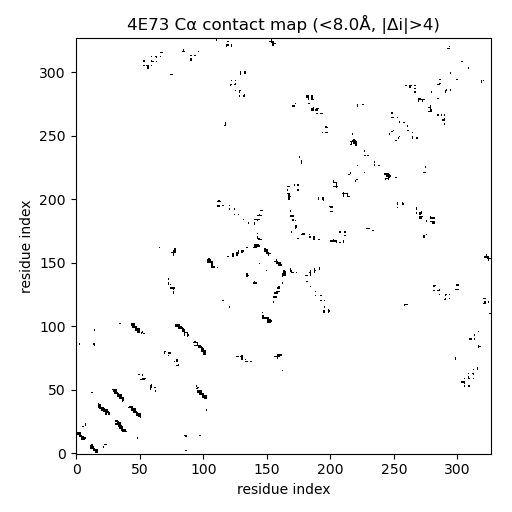LVVLVPFDAQQAKHWDAKAFPDDDLVRDTIIMTIIHDADFFQVVVLLDQDALVLLQAQLLSVLLQLLSCVVVVQAAQPDDRRQWGAHPVSHIHRRGRHPCVLQGALCVLLVHDDDSLSVLSSSLQSSLCSFVSDGQQPQPDSVSRVVSLCQAAWQDDPLCLVRHDDVSSVVSVPDDGHGHDALCVSRPPVRHPVSVVSSVLSVQSSDNNSVSHDHSVCSCCRPSHVPVDDCVSRPDGDGSSVSSVSSVVSND/DPDDDDDDD

Radius of gyration: 21.6 Å; Cα contacts (8 Å, |Δi|>4): 555; chains: 2; bounding box: 63×44×50 Å